Protein AF-A0A2G5U8Z3-F1 (afdb_monomer)

Mean predicted aligned error: 11.89 Å

Nearest PDB structures (foldseek):
  5om3-assembly1_A  TM=5.991E-01  e=2.584E-06  Homo sapiens
  5om6-assembly2_C  TM=5.964E-01  e=5.446E-06  Homo sapiens
  2ach-assembly1_A  TM=5.795E-01  e=1.215E-05  Homo sapiens
  1as4-assembly1_A  TM=5.834E-01  e=1.287E-05  Homo sapiens
  3caa-assembly1_A  TM=5.995E-01  e=1.444E-05  Homo sapiens

pLDDT: mean 73.03, std 17.42, range [34.22, 97.5]

Organism: NCBI:txid1611254

Structure (mmCIF, N/CA/C/O backbone):
data_AF-A0A2G5U8Z3-F1
#
_entry.id   AF-A0A2G5U8Z3-F1
#
loop_
_atom_site.group_PDB
_atom_site.id
_atom_site.type_symbol
_atom_site.label_atom_id
_atom_site.label_alt_id
_atom_site.label_comp_id
_atom_site.label_asym_id
_atom_site.label_entity_id
_atom_site.label_seq_id
_atom_site.pdbx_PDB_ins_code
_atom_site.Cartn_x
_atom_site.Cartn_y
_atom_site.Cartn_z
_atom_site.occupancy
_atom_site.B_iso_or_equiv
_atom_site.auth_seq_id
_atom_site.auth_comp_id
_atom_site.auth_asym_id
_atom_site.auth_atom_id
_atom_site.pdbx_PDB_model_num
ATOM 1 N N . MET A 1 1 ? -24.317 -10.076 6.350 1.00 39.81 1 MET A N 1
ATOM 2 C CA . MET A 1 1 ? -23.012 -9.652 6.909 1.00 39.81 1 MET A CA 1
ATOM 3 C C . MET A 1 1 ? -22.268 -10.841 7.503 1.00 39.81 1 MET A C 1
ATOM 5 O O . MET A 1 1 ? -21.150 -11.083 7.080 1.00 39.81 1 MET A O 1
ATOM 9 N N . GLU A 1 2 ? -22.902 -11.626 8.384 1.00 34.22 2 GLU A N 1
ATOM 10 C CA . GLU A 1 2 ? -22.297 -12.834 8.976 1.00 34.22 2 GLU A CA 1
ATOM 11 C C . GLU A 1 2 ? -21.767 -13.835 7.941 1.00 34.22 2 GLU A C 1
ATOM 13 O O . GLU A 1 2 ? -20.607 -14.206 8.047 1.00 34.22 2 GLU A O 1
ATOM 18 N N . SER A 1 3 ? -22.530 -14.180 6.893 1.00 40.12 3 SER A N 1
ATOM 19 C CA . SER A 1 3 ? -22.045 -15.119 5.864 1.00 40.12 3 SER A CA 1
ATOM 20 C C . SER A 1 3 ? -20.833 -14.597 5.082 1.00 40.12 3 SER A C 1
ATOM 22 O O . SER A 1 3 ? -19.924 -15.357 4.792 1.00 40.12 3 SER A O 1
ATOM 24 N N . LYS A 1 4 ? -20.776 -13.287 4.793 1.00 47.25 4 LYS A N 1
ATOM 25 C CA . LYS A 1 4 ? -19.636 -12.659 4.100 1.00 47.25 4 LYS A CA 1
ATOM 26 C C . LYS A 1 4 ? -18.395 -12.575 4.993 1.00 47.25 4 LYS A C 1
ATOM 28 O O . LYS A 1 4 ? -17.283 -12.699 4.492 1.00 47.25 4 LYS A O 1
ATOM 33 N N . LEU A 1 5 ? -18.573 -12.365 6.302 1.00 46.28 5 LEU A N 1
ATOM 34 C CA . LEU A 1 5 ? -17.476 -12.455 7.269 1.00 46.28 5 LEU A CA 1
ATOM 35 C C . LEU A 1 5 ? -16.997 -13.899 7.435 1.00 46.28 5 LEU A C 1
ATOM 37 O O . LEU A 1 5 ? -15.801 -14.116 7.581 1.00 46.28 5 LEU A O 1
ATOM 41 N N . ASP A 1 6 ? -17.906 -14.872 7.398 1.00 48.84 6 ASP A N 1
ATOM 42 C CA . ASP A 1 6 ? -17.555 -16.287 7.491 1.00 48.84 6 ASP A CA 1
ATOM 43 C C . ASP A 1 6 ? -16.788 -16.751 6.240 1.00 48.84 6 ASP A C 1
ATOM 45 O O . ASP A 1 6 ? -15.752 -17.402 6.387 1.00 48.84 6 ASP A O 1
ATOM 49 N N . ASP A 1 7 ? -17.188 -16.304 5.044 1.00 50.44 7 ASP A N 1
ATOM 50 C CA . ASP A 1 7 ? -16.415 -16.474 3.806 1.00 50.44 7 ASP A CA 1
ATOM 51 C C . ASP A 1 7 ? -15.016 -15.853 3.946 1.00 50.44 7 ASP A C 1
ATOM 53 O O . ASP A 1 7 ? -14.022 -16.547 3.748 1.00 50.44 7 ASP A O 1
ATOM 57 N N . LEU A 1 8 ? -14.910 -14.594 4.394 1.00 43.19 8 LEU A N 1
ATOM 58 C CA . LEU A 1 8 ? -13.629 -13.908 4.643 1.00 43.19 8 LEU A CA 1
ATOM 59 C C . LEU A 1 8 ? -12.750 -14.624 5.686 1.00 43.19 8 LEU A C 1
ATOM 61 O O . LEU A 1 8 ? -11.536 -14.716 5.519 1.00 43.19 8 LEU A O 1
ATOM 65 N N . SER A 1 9 ? -13.360 -15.177 6.737 1.00 46.00 9 SER A N 1
ATOM 66 C CA . SER A 1 9 ? -12.673 -15.935 7.789 1.00 46.00 9 SER A CA 1
ATOM 67 C C . SER A 1 9 ? -12.159 -17.296 7.307 1.00 46.00 9 SER A C 1
ATOM 69 O O . SER A 1 9 ? -11.145 -17.788 7.801 1.00 46.00 9 SER A O 1
ATOM 71 N N . SER A 1 10 ? -12.831 -17.906 6.325 1.00 46.19 10 SER A N 1
ATOM 72 C CA . SER A 1 10 ? -12.424 -19.189 5.746 1.00 46.19 10 SER A CA 1
ATOM 73 C C . SER A 1 10 ? -11.111 -19.076 4.964 1.00 46.19 10 SER A C 1
ATOM 75 O O . SER A 1 10 ? -10.295 -19.995 5.017 1.00 46.19 10 SER A O 1
ATOM 77 N N . TYR A 1 11 ? -10.843 -17.912 4.360 1.00 46.25 11 TYR A N 1
ATOM 78 C CA . TYR A 1 11 ? -9.565 -17.615 3.706 1.00 46.25 11 TYR A CA 1
ATOM 79 C C . TYR A 1 11 ? -8.396 -17.543 4.697 1.00 46.25 11 TYR A C 1
ATOM 81 O O . TYR A 1 11 ? -7.293 -17.965 4.370 1.00 46.25 11 TYR A O 1
ATOM 89 N N . LEU A 1 12 ? -8.631 -17.082 5.930 1.00 41.34 12 LEU A N 1
ATOM 90 C CA . LEU A 1 12 ? -7.599 -17.031 6.975 1.00 41.34 12 LEU A CA 1
ATOM 91 C C . LEU A 1 12 ? -7.285 -18.415 7.565 1.00 41.34 12 LEU A C 1
ATOM 93 O O . LEU A 1 12 ? -6.183 -18.643 8.060 1.00 41.34 12 LEU A O 1
ATOM 97 N N . LYS A 1 13 ? -8.227 -19.367 7.495 1.00 45.81 13 LYS A N 1
ATOM 98 C CA . LYS A 1 13 ? -8.011 -20.744 7.973 1.00 45.81 13 LYS A CA 1
ATOM 99 C C . LYS A 1 13 ? -7.064 -21.552 7.084 1.00 45.81 13 LYS A C 1
ATOM 101 O O . LYS A 1 13 ? -6.470 -22.510 7.571 1.00 45.81 13 LYS A O 1
ATOM 106 N N . GLN A 1 14 ? -6.879 -21.173 5.817 1.00 41.03 14 GLN A N 1
ATOM 107 C CA . GLN A 1 14 ? -5.879 -21.814 4.954 1.00 41.03 14 GLN A CA 1
ATOM 108 C C . GLN A 1 14 ? -4.429 -21.505 5.382 1.00 41.03 14 GLN A C 1
ATOM 110 O O . GLN A 1 14 ? -3.527 -22.252 5.016 1.00 41.03 14 GLN A O 1
ATOM 115 N N . GLU A 1 15 ? -4.196 -20.486 6.221 1.00 45.19 15 GLU A N 1
ATOM 116 C CA . GLU A 1 15 ? -2.855 -20.088 6.685 1.00 45.19 15 GLU A CA 1
ATOM 117 C C . GLU A 1 15 ? -2.357 -20.852 7.934 1.00 45.19 15 GLU A C 1
ATOM 119 O O . GLU A 1 15 ? -1.214 -20.666 8.353 1.00 45.19 15 GLU A O 1
ATOM 124 N N . GLU A 1 16 ? -3.165 -21.719 8.560 1.00 40.56 16 GLU A N 1
ATOM 125 C CA . GLU A 1 16 ? -2.773 -22.400 9.811 1.00 40.56 16 GLU A CA 1
ATOM 126 C C . GLU A 1 16 ? -1.812 -23.596 9.643 1.00 40.56 16 GLU A C 1
ATOM 128 O O . GLU A 1 16 ? -1.376 -24.162 10.647 1.00 40.56 16 GLU A O 1
ATOM 133 N N . ILE A 1 17 ? -1.426 -23.980 8.417 1.00 38.44 17 ILE A N 1
ATOM 134 C CA . ILE A 1 17 ? -0.634 -25.209 8.187 1.00 38.44 17 ILE A CA 1
ATOM 135 C C . ILE A 1 17 ? 0.862 -24.981 7.889 1.00 38.44 17 ILE A C 1
ATOM 137 O O . ILE A 1 17 ? 1.639 -25.932 7.982 1.00 38.44 17 ILE A O 1
ATOM 141 N N . GLU A 1 18 ? 1.355 -23.758 7.680 1.00 36.28 18 GLU A N 1
ATOM 142 C CA . GLU A 1 18 ? 2.804 -23.550 7.500 1.00 36.28 18 GLU A CA 1
ATOM 143 C C . GLU A 1 18 ? 3.477 -22.907 8.717 1.00 36.28 18 GLU A C 1
ATOM 145 O O . GLU A 1 18 ? 3.436 -21.699 8.938 1.00 36.28 18 GLU A O 1
ATOM 150 N N . LYS A 1 19 ? 4.182 -23.742 9.495 1.00 45.94 19 LYS A N 1
ATOM 151 C CA . LYS A 1 19 ? 5.169 -23.324 10.504 1.00 45.94 19 LYS A CA 1
ATOM 152 C C . LYS A 1 19 ? 6.315 -22.545 9.844 1.00 45.94 19 LYS A C 1
ATOM 154 O O . LYS A 1 19 ? 7.387 -23.098 9.621 1.00 45.94 19 LYS A O 1
ATOM 159 N N . THR A 1 20 ? 6.129 -21.262 9.562 1.00 43.97 20 THR A N 1
ATOM 160 C CA . THR A 1 20 ? 7.221 -20.339 9.234 1.00 43.97 20 THR A CA 1
ATOM 161 C C . THR A 1 20 ? 6.973 -18.976 9.883 1.00 43.97 20 THR A C 1
ATOM 163 O O . THR A 1 20 ? 5.859 -18.663 10.286 1.00 43.97 20 THR A O 1
ATOM 166 N N . THR A 1 21 ? 8.062 -18.239 10.102 1.00 44.28 21 THR A N 1
ATOM 167 C CA . THR A 1 21 ? 8.217 -16.916 10.734 1.00 44.28 21 THR A CA 1
ATOM 168 C C . THR A 1 21 ? 6.933 -16.084 10.916 1.00 44.28 21 THR A C 1
ATOM 170 O O . THR A 1 21 ? 6.206 -15.891 9.944 1.00 44.28 21 THR A O 1
ATOM 173 N N . PRO A 1 22 ? 6.675 -15.511 12.113 1.00 54.09 22 PRO A N 1
ATOM 174 C CA . PRO A 1 22 ? 5.469 -14.723 12.360 1.00 54.09 22 PRO A CA 1
ATOM 175 C C . PRO A 1 22 ? 5.311 -13.596 11.330 1.00 54.09 22 PRO A C 1
ATOM 177 O O . PRO A 1 22 ? 6.208 -12.770 11.154 1.00 54.09 22 PRO A O 1
ATOM 180 N N . ILE A 1 23 ? 4.155 -13.572 10.662 1.00 59.75 23 ILE A N 1
ATOM 181 C CA . ILE A 1 23 ? 3.788 -12.554 9.676 1.00 59.75 23 ILE A CA 1
ATOM 182 C C . ILE A 1 23 ? 3.724 -11.193 10.379 1.00 59.75 23 ILE A C 1
ATOM 184 O O . ILE A 1 23 ? 2.969 -11.000 11.344 1.00 59.75 23 ILE A O 1
ATOM 188 N N . THR A 1 24 ? 4.518 -10.241 9.890 1.00 69.44 24 THR A N 1
ATOM 189 C CA . THR A 1 24 ? 4.529 -8.865 10.406 1.00 69.44 24 THR A CA 1
ATOM 190 C C . THR A 1 24 ? 3.182 -8.179 10.161 1.00 69.44 24 THR A C 1
ATOM 192 O O . THR A 1 24 ? 2.450 -8.539 9.239 1.00 69.44 24 THR A O 1
ATOM 195 N N . ARG A 1 25 ? 2.847 -7.156 10.960 1.00 72.06 25 ARG A N 1
ATOM 196 C CA . ARG A 1 25 ? 1.632 -6.340 10.757 1.00 72.06 25 ARG A CA 1
ATOM 197 C C . ARG A 1 25 ? 1.524 -5.824 9.316 1.00 72.06 25 ARG A C 1
ATOM 199 O O . ARG A 1 25 ? 0.483 -5.992 8.692 1.00 72.06 25 ARG A O 1
ATOM 206 N N . LEU A 1 26 ? 2.627 -5.312 8.765 1.00 75.38 26 LEU A N 1
ATOM 207 C CA . LEU A 1 26 ? 2.694 -4.822 7.387 1.00 75.38 26 LEU A CA 1
ATOM 208 C C . LEU A 1 26 ? 2.330 -5.908 6.362 1.00 75.38 26 LEU A C 1
ATOM 210 O O . LEU A 1 26 ? 1.546 -5.655 5.457 1.00 75.38 26 LEU A O 1
ATOM 214 N N . GLN A 1 27 ? 2.848 -7.131 6.510 1.00 79.75 27 GLN A N 1
ATOM 215 C CA . GLN A 1 27 ? 2.506 -8.232 5.600 1.00 79.75 27 GLN A CA 1
ATOM 216 C C . GLN A 1 27 ? 1.022 -8.612 5.672 1.00 79.75 27 GLN A C 1
ATOM 218 O O . GLN A 1 27 ? 0.428 -8.917 4.641 1.00 79.75 27 GLN A O 1
ATOM 223 N N . ARG A 1 28 ? 0.399 -8.560 6.858 1.00 78.19 28 ARG A N 1
ATOM 224 C CA . ARG A 1 28 ? -1.049 -8.798 6.987 1.00 78.19 28 ARG A CA 1
ATOM 225 C C . ARG A 1 28 ? -1.860 -7.714 6.293 1.00 78.19 28 ARG A C 1
ATOM 227 O O . ARG A 1 28 ? -2.779 -8.033 5.551 1.00 78.19 28 ARG A O 1
ATOM 234 N N . GLU A 1 29 ? -1.493 -6.450 6.487 1.00 79.19 29 GLU A N 1
ATOM 235 C CA . GLU A 1 29 ? -2.144 -5.317 5.820 1.00 79.19 29 GLU A CA 1
ATOM 236 C C . GLU A 1 29 ? -1.990 -5.402 4.291 1.00 79.19 29 GLU A C 1
ATOM 238 O O . GLU A 1 29 ? -2.955 -5.178 3.560 1.00 79.19 29 GLU A O 1
ATOM 243 N N . MET A 1 30 ? -0.818 -5.816 3.797 1.00 85.38 30 MET A N 1
ATOM 244 C CA . MET A 1 30 ? -0.588 -6.074 2.371 1.00 85.38 30 MET A CA 1
ATOM 245 C C . MET A 1 30 ? -1.432 -7.251 1.849 1.00 85.38 30 MET A C 1
ATOM 247 O O . MET A 1 30 ? -2.032 -7.140 0.781 1.00 85.38 30 MET A O 1
ATOM 251 N N . ASN A 1 31 ? -1.536 -8.359 2.592 1.00 85.25 31 ASN A N 1
ATOM 252 C CA . ASN A 1 31 ? -2.386 -9.497 2.214 1.00 85.25 31 ASN A CA 1
ATOM 253 C C . ASN A 1 31 ? -3.874 -9.123 2.206 1.00 85.25 31 ASN A C 1
ATOM 255 O O . ASN A 1 31 ? -4.604 -9.499 1.289 1.00 85.25 31 ASN A O 1
ATOM 259 N N . LEU A 1 32 ? -4.323 -8.338 3.186 1.00 80.19 32 LEU A N 1
ATOM 260 C CA . LEU A 1 32 ? -5.680 -7.804 3.223 1.00 80.19 32 LEU A CA 1
ATOM 261 C C . LEU A 1 32 ? -5.954 -6.911 2.006 1.00 80.19 32 LEU A C 1
ATOM 263 O O . LEU A 1 32 ? -6.976 -7.083 1.343 1.00 80.19 32 LEU A O 1
ATOM 267 N N . ALA A 1 33 ? -5.022 -6.017 1.662 1.00 83.62 33 ALA A N 1
ATOM 268 C CA . ALA A 1 33 ? -5.101 -5.194 0.458 1.00 83.62 33 ALA A CA 1
ATOM 269 C C . ALA A 1 33 ? -5.245 -6.047 -0.813 1.00 83.62 33 ALA A C 1
ATOM 271 O O . ALA A 1 33 ? -6.171 -5.840 -1.598 1.00 83.62 33 ALA A O 1
ATOM 272 N N . LEU A 1 34 ? -4.380 -7.054 -0.977 1.00 85.94 34 LEU A N 1
ATOM 273 C CA . LEU A 1 34 ? -4.433 -7.985 -2.103 1.00 85.94 34 LEU A CA 1
ATOM 274 C C . LEU A 1 34 ? -5.798 -8.675 -2.187 1.00 85.94 34 LEU A C 1
ATOM 276 O O . LEU A 1 34 ? -6.408 -8.698 -3.254 1.00 85.94 34 LEU A O 1
ATOM 280 N N . ASN A 1 35 ? -6.305 -9.194 -1.072 1.00 81.12 35 ASN A N 1
ATOM 281 C CA . ASN A 1 35 ? -7.588 -9.891 -1.045 1.00 81.12 35 ASN A CA 1
ATOM 282 C C . ASN A 1 35 ? -8.768 -8.968 -1.376 1.00 81.12 35 ASN A C 1
ATOM 284 O O . ASN A 1 35 ? -9.650 -9.369 -2.133 1.00 81.12 35 ASN A O 1
ATOM 288 N N . LEU A 1 36 ? -8.758 -7.718 -0.900 1.00 78.44 36 LEU A N 1
ATOM 289 C CA . LEU A 1 36 ? -9.743 -6.711 -1.310 1.00 78.44 36 LEU A CA 1
ATOM 290 C C . LEU A 1 36 ? -9.665 -6.436 -2.821 1.00 78.44 36 LEU A C 1
ATOM 292 O O . LEU A 1 36 ? -10.699 -6.286 -3.472 1.00 78.44 36 LEU A O 1
ATOM 296 N N . SER A 1 37 ? -8.458 -6.441 -3.397 1.00 78.44 37 SER A N 1
ATOM 297 C CA . SER A 1 37 ? -8.255 -6.195 -4.828 1.00 78.44 37 SER A CA 1
ATOM 298 C C . SER A 1 37 ? -8.724 -7.326 -5.742 1.00 78.44 37 SER A C 1
ATOM 300 O O . SER A 1 37 ? -9.072 -7.059 -6.887 1.00 78.44 37 SER A O 1
ATOM 302 N N . LYS A 1 38 ? -8.787 -8.578 -5.261 1.00 77.31 38 LYS A N 1
ATOM 303 C CA . LYS A 1 38 ? -9.185 -9.743 -6.080 1.00 77.31 38 LYS A CA 1
ATOM 304 C C . LYS A 1 38 ? -10.594 -9.613 -6.669 1.00 77.31 38 LYS A C 1
ATOM 306 O O . LYS A 1 38 ? -10.861 -10.184 -7.723 1.00 77.31 38 LYS A O 1
ATOM 311 N N . ASN A 1 39 ? -11.464 -8.843 -6.015 1.00 73.25 39 ASN A N 1
ATOM 312 C CA . ASN A 1 39 ? -12.834 -8.584 -6.462 1.00 73.25 39 ASN A CA 1
ATOM 313 C C . ASN A 1 39 ? -12.964 -7.344 -7.363 1.00 73.25 39 ASN A C 1
ATOM 315 O O . ASN A 1 39 ? -14.068 -7.033 -7.806 1.00 73.25 39 ASN A O 1
ATOM 319 N N . LEU A 1 40 ? -11.871 -6.618 -7.618 1.00 73.81 40 LEU A N 1
ATOM 320 C CA . LEU A 1 40 ? -11.880 -5.450 -8.493 1.00 73.81 40 LEU A CA 1
ATOM 321 C C . LEU A 1 40 ? -11.838 -5.871 -9.962 1.00 73.81 40 LEU A C 1
ATOM 323 O O . LEU A 1 40 ? -11.227 -6.875 -10.341 1.00 73.81 40 LEU A O 1
ATOM 327 N N . ASP A 1 41 ? -12.466 -5.063 -10.812 1.00 74.44 41 ASP A N 1
ATOM 328 C CA . ASP A 1 41 ? -12.367 -5.262 -12.248 1.00 74.44 41 ASP A CA 1
ATOM 329 C C . ASP A 1 41 ? -11.001 -4.787 -12.770 1.00 74.44 41 ASP A C 1
ATOM 331 O O . ASP A 1 41 ? -10.732 -3.598 -12.927 1.00 74.44 41 ASP A O 1
ATOM 335 N N . PHE A 1 42 ? -10.135 -5.748 -13.087 1.00 71.62 42 PHE A N 1
ATOM 336 C CA . PHE A 1 42 ? -8.828 -5.515 -13.702 1.00 71.62 42 PHE A CA 1
ATOM 337 C C . PHE A 1 42 ? -8.907 -5.238 -15.222 1.00 71.62 42 PHE A C 1
ATOM 339 O O . PHE A 1 42 ? -7.950 -5.523 -15.948 1.00 71.62 42 PHE A O 1
ATOM 346 N N . THR A 1 43 ? -10.052 -4.840 -15.789 1.00 70.81 43 THR A N 1
ATOM 347 C CA . THR A 1 43 ? -10.143 -4.406 -17.203 1.00 70.81 43 THR A CA 1
ATOM 348 C C . THR A 1 43 ? -9.538 -3.022 -17.424 1.00 70.81 43 THR A C 1
ATOM 350 O O . THR A 1 43 ? -8.995 -2.771 -18.498 1.00 70.81 43 THR A O 1
ATOM 353 N N . GLY A 1 44 ? -9.569 -2.161 -16.405 1.00 73.69 44 GLY A N 1
ATOM 354 C CA . GLY A 1 44 ? -9.030 -0.807 -16.440 1.00 73.69 44 GLY A CA 1
ATOM 355 C C . GLY A 1 44 ? -7.946 -0.552 -15.396 1.00 73.69 44 GLY A C 1
ATOM 356 O O . GLY A 1 44 ? -7.517 -1.434 -14.652 1.00 73.69 44 GLY A O 1
ATOM 357 N N . SER A 1 45 ? -7.492 0.698 -15.351 1.00 77.25 45 SER A N 1
ATOM 358 C CA . SER A 1 45 ? -6.701 1.208 -14.233 1.00 77.25 45 SER A CA 1
ATOM 359 C C . SER A 1 45 ? -7.599 1.356 -13.009 1.00 77.25 45 SER A C 1
ATOM 361 O O . SER A 1 45 ? -8.701 1.885 -13.123 1.00 77.25 45 SER A O 1
ATOM 363 N N . PHE A 1 46 ? -7.128 0.910 -11.850 1.00 76.75 46 PHE A N 1
ATOM 364 C CA . PHE A 1 46 ? -7.862 1.015 -10.595 1.00 76.75 46 PHE A CA 1
ATOM 365 C C . PHE A 1 46 ? -6.942 1.571 -9.512 1.00 76.75 46 PHE A C 1
ATOM 367 O O . PHE A 1 46 ? -5.744 1.288 -9.481 1.00 76.75 46 PHE A O 1
ATOM 374 N N . VAL A 1 47 ? -7.523 2.365 -8.621 1.00 76.25 47 VAL A N 1
ATOM 375 C CA . VAL A 1 47 ? -6.872 2.891 -7.424 1.00 76.25 47 VAL A CA 1
ATOM 376 C C . VAL A 1 47 ? -7.812 2.615 -6.267 1.00 76.25 47 VAL A C 1
ATOM 378 O O . VAL A 1 47 ? -9.016 2.836 -6.366 1.00 76.25 47 VAL A O 1
ATOM 381 N N . TYR A 1 48 ? -7.267 2.094 -5.178 1.00 77.56 48 TYR A N 1
ATOM 382 C CA . TYR A 1 48 ? -8.009 1.856 -3.952 1.00 77.56 48 TYR A CA 1
ATOM 383 C C . TYR A 1 48 ? -7.060 2.028 -2.770 1.00 77.56 48 TYR A C 1
ATOM 385 O O . TYR A 1 48 ? -5.850 1.834 -2.891 1.00 77.56 48 TYR A O 1
ATOM 393 N N . SER A 1 49 ? -7.617 2.397 -1.622 1.00 77.69 49 SER A N 1
ATOM 394 C CA . SER A 1 49 ? -6.873 2.537 -0.375 1.00 77.69 49 SER A CA 1
ATOM 395 C C . SER A 1 49 ? -7.418 1.514 0.623 1.00 77.69 49 SER A C 1
ATOM 397 O O . SER A 1 49 ? -8.519 1.703 1.146 1.00 77.69 49 SER A O 1
ATOM 399 N N . PRO A 1 50 ? -6.682 0.419 0.893 1.00 79.25 50 PRO A N 1
ATOM 400 C CA . PRO A 1 50 ? -7.068 -0.569 1.899 1.00 79.25 50 PRO A CA 1
ATOM 401 C C . PRO A 1 50 ? -7.326 0.081 3.252 1.00 79.25 50 PRO A C 1
ATOM 403 O O . PRO A 1 50 ? -8.319 -0.216 3.900 1.00 79.25 50 PRO A O 1
ATOM 406 N N . VAL A 1 51 ? -6.472 1.025 3.650 1.00 78.44 51 VAL A N 1
ATOM 407 C CA . VAL A 1 51 ? -6.618 1.717 4.930 1.00 78.44 51 VAL A CA 1
ATOM 408 C C . VAL A 1 51 ? -7.902 2.532 4.977 1.00 78.44 51 VAL A C 1
ATOM 410 O O . VAL A 1 51 ? -8.629 2.467 5.958 1.00 78.44 51 VAL A O 1
ATOM 413 N N . THR A 1 52 ? -8.218 3.250 3.904 1.00 76.62 52 THR A N 1
ATOM 414 C CA . THR A 1 52 ? -9.478 3.980 3.788 1.00 76.62 52 THR A CA 1
ATOM 415 C C . THR A 1 52 ? -10.675 3.038 3.905 1.00 76.62 52 THR A C 1
ATOM 417 O O . THR A 1 52 ? -11.590 3.305 4.679 1.00 76.62 52 THR A O 1
ATOM 420 N N . ILE A 1 53 ? -10.661 1.918 3.177 1.00 78.38 53 ILE A N 1
ATOM 421 C CA . ILE A 1 53 ? -11.725 0.907 3.237 1.00 78.38 53 ILE A CA 1
ATOM 422 C C . ILE A 1 53 ? -11.892 0.395 4.671 1.00 78.38 53 ILE A C 1
ATOM 424 O O . ILE A 1 53 ? -13.012 0.343 5.171 1.00 78.38 53 ILE A O 1
ATOM 428 N N . ILE A 1 54 ? -10.786 0.074 5.347 1.00 80.06 54 ILE A N 1
ATOM 429 C CA . ILE A 1 54 ? -10.796 -0.398 6.734 1.00 80.06 54 ILE A CA 1
ATOM 430 C C . ILE A 1 54 ? -11.340 0.684 7.670 1.00 80.06 54 ILE A C 1
ATOM 432 O O . ILE A 1 54 ? -12.228 0.396 8.462 1.00 80.06 54 ILE A O 1
ATOM 436 N N . LEU A 1 55 ? -10.893 1.937 7.545 1.00 80.06 55 LEU A N 1
ATOM 437 C CA . LEU A 1 55 ? -11.423 3.061 8.327 1.00 80.06 55 LEU A CA 1
ATOM 438 C C . LEU A 1 55 ? -12.935 3.233 8.133 1.00 80.06 55 LEU A C 1
ATOM 440 O O . LEU A 1 55 ? -13.637 3.534 9.093 1.00 80.06 55 LEU A O 1
ATOM 444 N N . GLY A 1 56 ? -13.459 2.966 6.935 1.00 78.38 56 GLY A N 1
ATOM 445 C CA . GLY A 1 56 ? -14.901 2.980 6.684 1.00 78.38 56 GLY A CA 1
ATOM 446 C C . GLY A 1 56 ? -15.692 1.867 7.367 1.00 78.38 56 GLY A C 1
ATOM 447 O O . GLY A 1 56 ? -16.903 1.982 7.523 1.00 78.38 56 GLY A O 1
ATOM 448 N N . ILE A 1 57 ? -15.029 0.815 7.848 1.00 81.44 57 ILE A N 1
ATOM 449 C CA . ILE A 1 57 ? -15.667 -0.241 8.643 1.00 81.44 57 ILE A CA 1
ATOM 450 C C . ILE A 1 57 ? -15.853 0.204 10.105 1.00 81.44 57 ILE A C 1
ATOM 452 O O . ILE A 1 57 ? -16.699 -0.354 10.805 1.00 81.44 57 ILE A O 1
ATOM 456 N N . TYR A 1 58 ? -15.134 1.233 10.569 1.00 83.75 58 TYR A N 1
ATOM 457 C CA . TYR A 1 58 ? -15.155 1.661 11.971 1.00 83.75 58 TYR A CA 1
ATOM 458 C C . TYR A 1 58 ? -16.562 1.949 12.539 1.00 83.75 58 TYR A C 1
ATOM 460 O O . TYR A 1 58 ? -16.861 1.438 13.623 1.00 83.75 58 TYR A O 1
ATOM 468 N N . PRO A 1 59 ? -17.474 2.666 11.845 1.00 79.00 59 PRO A N 1
ATOM 469 C CA . PRO A 1 59 ? -18.831 2.878 12.353 1.00 79.00 59 PRO A CA 1
ATOM 470 C C . PRO A 1 59 ? -19.591 1.566 12.588 1.00 79.00 59 PRO A C 1
ATOM 472 O O . PRO A 1 59 ? -20.256 1.398 13.609 1.00 79.00 59 PRO A O 1
ATOM 475 N N . PHE A 1 60 ? -19.436 0.593 11.685 1.00 82.81 60 PHE A N 1
ATOM 476 C CA . PHE A 1 60 ? -20.050 -0.727 11.829 1.00 82.81 60 PHE A CA 1
ATOM 477 C C . PHE A 1 60 ? -19.436 -1.514 12.979 1.00 82.81 60 PHE A C 1
ATOM 479 O O . PHE A 1 60 ? -20.166 -2.168 13.715 1.00 82.81 60 PHE A O 1
ATOM 486 N N . PHE A 1 61 ? -18.118 -1.426 13.164 1.00 86.50 61 PHE A N 1
ATOM 487 C CA . PHE A 1 61 ? -17.448 -2.015 14.318 1.00 86.50 61 PHE A CA 1
ATOM 488 C C . PHE A 1 61 ? -18.004 -1.441 15.629 1.00 86.50 61 PHE A C 1
ATOM 490 O O . PHE A 1 61 ? -18.379 -2.196 16.523 1.00 86.50 61 PHE A O 1
ATOM 497 N N . LYS A 1 62 ? -18.154 -0.116 15.730 1.00 84.25 62 LYS A N 1
ATOM 498 C CA . LYS A 1 62 ? -18.664 0.540 16.942 1.00 84.25 62 LYS A CA 1
ATOM 499 C C . LYS A 1 62 ? -20.125 0.188 17.255 1.00 84.25 62 LYS A C 1
ATOM 501 O O . LYS A 1 62 ? -20.486 0.095 18.424 1.00 84.25 62 LYS A O 1
ATOM 506 N N . LEU A 1 63 ? -20.955 -0.001 16.229 1.00 84.75 63 LEU A N 1
ATOM 507 C CA . LEU A 1 63 ? -22.385 -0.313 16.370 1.00 84.75 63 LEU A CA 1
ATOM 508 C C . LEU A 1 63 ? -22.691 -1.818 16.431 1.00 84.75 63 LEU A C 1
ATOM 510 O O . LEU A 1 63 ? -23.814 -2.212 16.749 1.00 84.75 63 LEU A O 1
ATOM 514 N N . ALA A 1 64 ? -21.721 -2.668 16.102 1.00 86.06 64 ALA A N 1
ATOM 515 C CA . ALA A 1 64 ? -21.878 -4.112 16.115 1.00 86.06 64 ALA A CA 1
ATOM 516 C C . ALA A 1 64 ? -22.060 -4.660 17.539 1.00 86.06 64 ALA A C 1
ATOM 518 O O . ALA A 1 64 ? -21.554 -4.119 18.518 1.00 86.06 64 ALA A O 1
ATOM 519 N N . ASN A 1 65 ? -22.756 -5.793 17.655 1.00 89.56 65 ASN A N 1
ATOM 520 C CA . ASN A 1 65 ? -22.786 -6.535 18.915 1.00 89.56 65 ASN A CA 1
ATOM 521 C C . ASN A 1 65 ? -21.413 -7.195 19.197 1.00 89.56 65 ASN A C 1
ATOM 523 O O . ASN A 1 65 ? -20.666 -7.449 18.245 1.00 89.56 65 ASN A O 1
ATOM 527 N N . PRO A 1 66 ? -21.103 -7.568 20.457 1.00 88.62 66 PRO A N 1
ATOM 528 C CA . PRO A 1 66 ?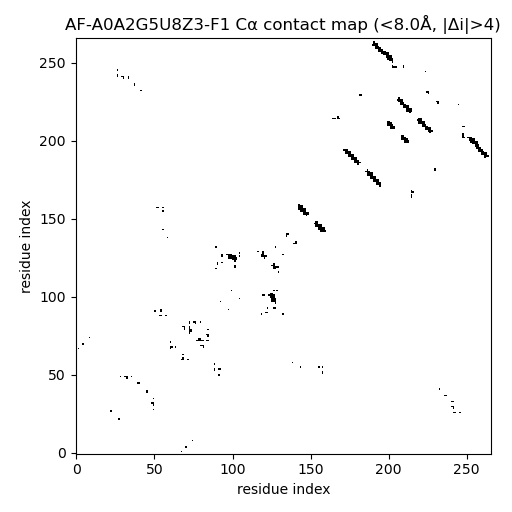 -19.778 -8.077 20.840 1.00 88.62 66 PRO A CA 1
ATOM 529 C C . PRO A 1 66 ? -19.292 -9.288 20.032 1.00 88.62 66 PRO A C 1
ATOM 531 O O . PRO A 1 66 ? -18.108 -9.427 19.741 1.00 88.62 66 PRO A O 1
ATOM 534 N N . ARG A 1 67 ? -20.209 -10.167 19.604 1.00 88.00 67 ARG A N 1
ATOM 535 C CA . ARG A 1 67 ? -19.860 -11.334 18.780 1.00 88.00 67 ARG A CA 1
ATOM 536 C C . ARG A 1 67 ? -19.354 -10.914 17.400 1.00 88.00 67 ARG A C 1
ATOM 538 O O . ARG A 1 67 ? -18.416 -11.514 16.883 1.00 88.00 67 ARG A O 1
ATOM 545 N N . ILE A 1 68 ? -19.992 -9.919 16.788 1.00 87.75 68 ILE A N 1
ATOM 546 C CA . ILE A 1 68 ? -19.588 -9.387 15.482 1.00 87.75 68 ILE A CA 1
ATOM 547 C C . ILE A 1 68 ? -18.324 -8.531 15.612 1.00 87.75 68 ILE A C 1
ATOM 549 O O . ILE A 1 68 ? -17.445 -8.646 14.760 1.00 87.75 68 ILE A O 1
ATOM 553 N N . GLN A 1 69 ? -18.196 -7.751 16.689 1.00 87.44 69 GLN A N 1
ATOM 554 C CA . GLN A 1 69 ? -16.975 -7.005 17.006 1.00 87.44 69 GLN A CA 1
ATOM 555 C C . GLN A 1 69 ? -15.765 -7.932 17.091 1.00 87.44 69 GLN A C 1
ATOM 557 O O . GLN A 1 69 ? -14.798 -7.718 16.364 1.00 87.44 69 GLN A O 1
ATOM 562 N N . GLN A 1 70 ? -15.862 -9.027 17.850 1.00 85.62 70 GLN A N 1
ATOM 563 C CA . GLN A 1 70 ? -14.766 -9.990 17.955 1.00 85.62 70 GLN A CA 1
ATOM 564 C C . GLN A 1 70 ? -14.407 -10.608 16.597 1.00 85.62 70 GLN A C 1
ATOM 566 O O . GLN A 1 70 ? -13.229 -10.711 16.269 1.00 85.62 70 GLN A O 1
ATOM 571 N N . LYS A 1 71 ? -15.397 -10.944 15.753 1.00 85.44 71 LYS A N 1
ATOM 572 C CA . LYS A 1 71 ? -15.116 -11.429 14.389 1.00 85.44 71 LYS A CA 1
ATOM 573 C C . LYS A 1 71 ? -14.343 -10.399 13.552 1.00 85.44 71 LYS A C 1
ATOM 575 O O . LYS A 1 71 ? -13.459 -10.781 12.790 1.00 85.44 71 LYS A O 1
ATOM 580 N N . MET A 1 72 ? -14.666 -9.109 13.674 1.00 85.50 72 MET A N 1
ATOM 581 C CA . MET A 1 72 ? -13.930 -8.033 12.997 1.00 85.50 72 MET A CA 1
ATOM 582 C C . MET A 1 72 ? -12.518 -7.856 13.577 1.00 85.50 72 MET A C 1
ATOM 584 O O . MET A 1 72 ? -11.562 -7.699 12.823 1.00 85.50 72 MET A O 1
ATOM 588 N N . VAL A 1 73 ? -12.360 -7.929 14.900 1.00 84.44 73 VAL A N 1
ATOM 589 C CA . VAL A 1 73 ? -11.057 -7.847 15.583 1.00 84.44 73 VAL A CA 1
ATOM 590 C C . VAL A 1 73 ? -10.147 -8.994 15.151 1.00 84.44 73 VAL A C 1
ATOM 592 O O . VAL A 1 73 ? -8.991 -8.770 14.789 1.00 84.44 73 VAL A O 1
ATOM 595 N N . ASP A 1 74 ? -10.670 -10.219 15.134 1.00 80.88 74 ASP A N 1
ATOM 596 C CA . ASP A 1 74 ? -9.932 -11.402 14.696 1.00 80.88 74 ASP A CA 1
ATOM 597 C C . ASP A 1 74 ? -9.523 -11.292 13.227 1.00 80.88 74 ASP A C 1
ATOM 599 O O . ASP A 1 74 ? -8.419 -11.702 12.867 1.00 80.88 74 ASP A O 1
ATOM 603 N N . PHE A 1 75 ? -10.373 -10.677 12.401 1.00 77.81 75 PHE A N 1
ATOM 604 C CA . PHE A 1 75 ? -10.080 -10.412 10.999 1.00 77.81 75 PHE A CA 1
ATOM 605 C C . PHE A 1 75 ? -8.918 -9.421 10.811 1.00 77.81 75 PHE A C 1
ATOM 607 O O . PHE A 1 75 ? -8.040 -9.672 9.988 1.00 77.81 75 PHE A O 1
ATOM 614 N N . PHE A 1 76 ? -8.866 -8.323 11.574 1.00 76.62 76 PHE A N 1
ATOM 615 C CA . PHE A 1 76 ? -7.823 -7.299 11.408 1.00 76.62 76 PHE A CA 1
ATOM 616 C C . PHE A 1 76 ? -6.524 -7.596 12.177 1.00 76.62 76 PHE A C 1
ATOM 618 O O . PHE A 1 76 ? -5.432 -7.324 11.677 1.00 76.62 76 PHE A O 1
ATOM 625 N N . ILE A 1 77 ? -6.616 -8.136 13.397 1.00 76.94 77 ILE A N 1
ATOM 626 C CA . ILE A 1 77 ? -5.505 -8.155 14.370 1.00 76.94 77 ILE A CA 1
ATOM 627 C C . ILE A 1 77 ? -5.093 -9.579 14.774 1.00 76.94 77 ILE A C 1
ATOM 629 O O . ILE A 1 77 ? -3.948 -9.770 15.187 1.00 76.94 77 ILE A O 1
ATOM 633 N N . LYS A 1 78 ? -5.943 -10.590 14.526 1.00 72.88 78 LYS A N 1
ATOM 634 C CA . LYS A 1 78 ? -5.793 -12.006 14.930 1.00 72.88 78 LYS A CA 1
ATOM 635 C C . LYS A 1 78 ? -5.585 -12.168 16.442 1.00 72.88 78 LYS A C 1
ATOM 637 O O . LYS A 1 78 ? -4.510 -11.868 16.955 1.00 72.88 78 LYS A O 1
ATOM 642 N N . ASN A 1 79 ? -6.579 -12.720 17.143 1.00 71.62 79 ASN A N 1
ATOM 643 C CA . ASN A 1 79 ? -6.583 -12.875 18.607 1.00 71.62 79 ASN A CA 1
ATOM 644 C C . ASN A 1 79 ? -6.440 -11.534 19.359 1.00 71.62 79 ASN A C 1
ATOM 646 O O . ASN A 1 79 ? -5.793 -11.469 20.404 1.00 71.62 79 ASN A O 1
ATOM 650 N N . GLY A 1 80 ? -6.983 -10.455 18.791 1.00 76.12 80 GLY A N 1
ATOM 651 C CA . GLY A 1 80 ? -6.962 -9.126 19.400 1.00 76.12 80 GLY A CA 1
ATOM 652 C C . GLY A 1 80 ? -8.128 -8.909 20.368 1.00 76.12 80 G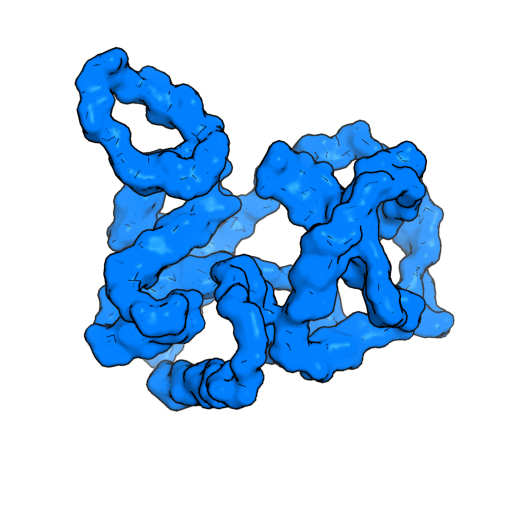LY A C 1
ATOM 653 O O . GLY A 1 80 ? -9.064 -9.707 20.433 1.00 76.12 80 GLY A O 1
ATOM 654 N N . THR A 1 81 ? -8.085 -7.788 21.081 1.00 82.69 81 THR A N 1
ATOM 655 C CA . THR A 1 81 ? -9.197 -7.263 21.889 1.00 82.69 81 THR A CA 1
ATOM 656 C C . THR A 1 81 ? -9.832 -6.037 21.228 1.00 82.69 81 THR A C 1
ATOM 658 O O . THR A 1 81 ? -9.244 -5.448 20.318 1.00 82.69 81 THR A O 1
ATOM 661 N N . ASP A 1 82 ? -10.999 -5.609 21.711 1.00 78.19 82 ASP A N 1
ATOM 662 C CA . ASP A 1 82 ? -11.653 -4.378 21.244 1.00 78.19 82 ASP A CA 1
ATOM 663 C C . ASP A 1 82 ? -10.767 -3.136 21.420 1.00 78.19 82 ASP A C 1
ATOM 665 O O . ASP A 1 82 ? -10.746 -2.269 20.544 1.00 78.19 82 ASP A O 1
ATOM 669 N N . GLU A 1 83 ? -9.978 -3.067 22.500 1.00 79.94 83 GLU A N 1
ATOM 670 C CA . GLU A 1 83 ? -9.016 -1.974 22.684 1.00 79.94 83 GLU A CA 1
ATOM 671 C C . GLU A 1 83 ? -7.915 -2.049 21.622 1.00 79.94 83 GLU A C 1
ATOM 673 O O . GLU A 1 83 ? -7.608 -1.042 20.993 1.00 79.94 83 GLU A O 1
ATOM 678 N N . ASN A 1 84 ? -7.404 -3.250 21.311 1.00 81.88 84 ASN A N 1
ATOM 679 C CA . ASN A 1 84 ? -6.442 -3.401 20.214 1.00 81.88 84 ASN A CA 1
ATOM 680 C C . ASN A 1 84 ? -7.034 -2.956 18.866 1.00 81.88 84 ASN A C 1
ATOM 682 O O . AS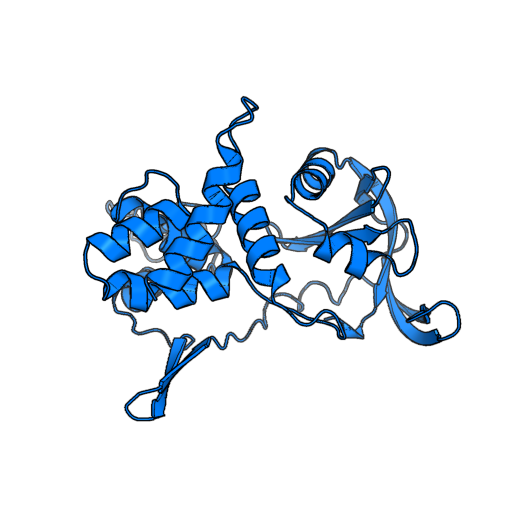N A 1 84 ? -6.321 -2.366 18.059 1.00 81.88 84 ASN A O 1
ATOM 686 N N . ALA A 1 85 ? -8.324 -3.206 18.614 1.00 82.88 85 ALA A N 1
ATOM 687 C CA . ALA A 1 85 ? -9.004 -2.739 17.405 1.00 82.88 85 ALA A CA 1
ATOM 688 C C . ALA A 1 85 ? -9.161 -1.220 17.366 1.00 82.88 85 ALA A C 1
ATOM 690 O O . ALA A 1 85 ? -8.868 -0.603 16.344 1.00 82.88 85 ALA A O 1
ATOM 691 N N . LYS A 1 86 ? -9.564 -0.598 18.474 1.00 80.62 86 LYS A N 1
ATOM 692 C CA . LYS A 1 86 ? -9.645 0.862 18.583 1.00 80.62 86 LYS A CA 1
ATOM 693 C C . LYS A 1 86 ? -8.284 1.518 18.335 1.00 80.62 86 LYS A C 1
ATOM 695 O O . LYS A 1 86 ? -8.199 2.442 17.529 1.00 80.62 86 LYS A O 1
ATOM 700 N N . GLU A 1 87 ? -7.227 1.006 18.960 1.00 79.50 87 GLU A N 1
ATOM 701 C CA . GLU A 1 87 ? -5.854 1.462 18.727 1.00 79.50 87 GLU A CA 1
ATOM 702 C C . GLU A 1 87 ? -5.446 1.294 17.261 1.00 79.50 87 GLU A C 1
ATOM 704 O O . GLU A 1 87 ? -4.902 2.213 16.656 1.00 79.50 87 GLU A O 1
ATOM 709 N N . TYR A 1 88 ? -5.779 0.156 16.651 1.00 81.62 88 TYR A N 1
ATOM 710 C CA . TYR A 1 88 ? -5.511 -0.099 15.240 1.00 81.62 88 TYR A CA 1
ATOM 711 C C . TYR A 1 88 ? -6.201 0.910 14.313 1.00 81.62 88 TYR A C 1
ATOM 713 O O . TYR A 1 88 ? -5.568 1.419 13.389 1.00 81.62 88 TYR A O 1
ATOM 721 N N . PHE A 1 89 ? -7.465 1.257 14.565 1.00 83.38 89 PHE A N 1
ATOM 722 C CA . PHE A 1 89 ? -8.165 2.280 13.786 1.00 83.38 89 PHE A CA 1
ATOM 723 C C . PHE A 1 89 ? -7.544 3.675 13.952 1.00 83.38 89 PHE A C 1
ATOM 725 O O . PHE A 1 89 ? -7.423 4.404 12.968 1.00 83.38 89 PHE A O 1
ATOM 732 N N . ILE A 1 90 ? -7.099 4.033 15.160 1.00 78.31 90 ILE A N 1
ATOM 733 C CA . ILE A 1 90 ? -6.390 5.298 15.413 1.00 78.31 90 ILE A CA 1
ATOM 734 C C . ILE A 1 90 ? -5.036 5.316 14.688 1.00 78.31 90 ILE A C 1
ATOM 736 O O . ILE A 1 90 ? -4.684 6.314 14.056 1.00 78.31 90 ILE A O 1
ATOM 740 N N . ASP A 1 91 ? -4.301 4.204 14.701 1.00 76.62 91 ASP A N 1
ATOM 741 C CA . ASP A 1 91 ? -3.046 4.067 13.962 1.00 76.62 91 ASP A CA 1
ATOM 742 C C . ASP A 1 91 ? -3.270 4.270 12.459 1.00 76.62 91 ASP A C 1
ATOM 744 O O . ASP A 1 91 ? -2.542 5.024 11.811 1.00 76.62 91 ASP A O 1
ATOM 748 N N . LEU A 1 92 ? -4.307 3.644 11.901 1.00 78.69 92 LEU A N 1
ATOM 749 C CA . LEU A 1 92 ? -4.687 3.819 10.503 1.00 78.69 92 LEU A CA 1
ATOM 750 C C . LEU A 1 92 ? -5.073 5.269 10.198 1.00 78.69 92 LEU A C 1
ATOM 752 O O . LEU A 1 92 ? -4.644 5.810 9.183 1.00 78.69 92 LEU A O 1
ATOM 756 N N . LEU A 1 93 ? -5.815 5.931 11.087 1.00 76.62 93 LEU A N 1
ATOM 757 C CA . LEU A 1 93 ? -6.143 7.349 10.950 1.00 76.62 93 LEU A CA 1
ATOM 758 C C . LEU A 1 93 ? -4.874 8.215 10.933 1.00 76.62 93 LEU A C 1
ATOM 760 O O . LEU A 1 93 ? -4.784 9.158 10.144 1.00 76.62 93 LEU A O 1
ATOM 764 N N . SER A 1 94 ? -3.865 7.866 11.739 1.00 71.31 94 SER A N 1
ATOM 765 C CA . SER A 1 94 ? -2.595 8.598 11.808 1.00 71.31 94 SER A CA 1
ATOM 766 C C . SER A 1 94 ? -1.817 8.547 10.492 1.00 71.31 94 SER A C 1
ATOM 768 O O . SER A 1 94 ? -1.289 9.568 10.061 1.00 71.31 94 SER A O 1
ATOM 770 N N . VAL A 1 95 ? -1.839 7.419 9.774 1.00 68.06 95 VAL A N 1
ATOM 771 C CA . VAL A 1 95 ? -1.197 7.300 8.450 1.00 68.06 95 VAL A CA 1
ATOM 772 C C . VAL A 1 95 ? -1.771 8.315 7.448 1.00 68.06 95 VAL A C 1
ATOM 774 O O . VAL A 1 95 ? -1.053 8.779 6.563 1.00 68.06 95 VAL A O 1
ATOM 777 N N . PHE A 1 96 ? -3.044 8.696 7.599 1.00 63.88 96 PHE A N 1
ATOM 778 C CA . PHE A 1 96 ? -3.774 9.534 6.640 1.00 63.88 96 PHE A CA 1
ATOM 779 C C . PHE A 1 96 ? -3.895 10.999 7.054 1.00 63.88 96 PHE A C 1
ATOM 781 O O . PHE A 1 96 ? -3.856 11.883 6.199 1.00 63.88 96 PHE A O 1
ATOM 788 N N . LYS A 1 97 ? -4.073 11.268 8.350 1.00 62.81 97 LYS A N 1
ATOM 789 C CA . LYS A 1 97 ? -4.371 12.602 8.891 1.00 62.81 97 LYS A CA 1
ATOM 790 C C . LYS A 1 97 ? -3.249 13.182 9.748 1.00 62.81 97 LYS A C 1
ATOM 792 O O . LYS A 1 97 ? -3.438 14.252 10.318 1.00 62.81 97 LYS A O 1
ATOM 797 N N . ALA A 1 98 ? -2.081 12.544 9.824 1.00 59.72 98 ALA A N 1
ATOM 798 C CA . ALA A 1 98 ? -0.915 13.155 10.453 1.00 59.72 98 ALA A CA 1
ATOM 799 C C . ALA A 1 98 ? -0.447 14.380 9.639 1.00 59.72 98 ALA A C 1
ATOM 801 O O . ALA A 1 98 ? 0.305 14.279 8.670 1.00 59.72 98 ALA A O 1
ATOM 802 N N . THR A 1 99 ? -0.945 15.554 10.021 1.00 52.06 99 THR A N 1
ATOM 803 C CA . THR A 1 99 ? -0.803 16.827 9.295 1.00 52.06 99 THR A CA 1
ATOM 804 C C . THR A 1 99 ? 0.321 17.703 9.833 1.00 52.06 99 THR A C 1
ATOM 806 O O . THR A 1 99 ? 0.717 18.660 9.166 1.00 52.06 99 THR A O 1
ATOM 809 N N . ARG A 1 100 ? 0.848 17.401 11.027 1.00 50.69 100 ARG A N 1
ATOM 810 C CA . ARG A 1 100 ? 1.833 18.242 11.714 1.00 50.69 100 ARG A CA 1
ATOM 811 C C . ARG A 1 100 ? 2.972 17.440 12.310 1.00 50.69 100 ARG A C 1
ATOM 813 O O . ARG A 1 100 ? 2.734 16.351 12.833 1.00 50.69 100 ARG A O 1
ATOM 820 N N . PRO A 1 101 ? 4.202 17.980 12.295 1.00 55.62 101 PRO A N 1
ATOM 821 C CA . PRO A 1 101 ? 5.275 17.422 13.086 1.00 55.62 101 PRO A CA 1
ATOM 822 C C . PRO A 1 101 ? 4.858 17.342 14.566 1.00 55.62 101 PRO A C 1
ATOM 824 O O . PRO A 1 101 ? 4.426 18.338 15.135 1.00 55.62 101 PRO A O 1
ATOM 827 N N . ALA A 1 102 ? 5.030 16.196 15.221 1.00 55.81 102 ALA A N 1
ATOM 828 C CA . ALA A 1 102 ? 4.721 15.960 16.630 1.00 55.81 102 ALA A CA 1
ATOM 829 C C . ALA A 1 102 ? 5.380 17.007 17.548 1.00 55.81 102 ALA A C 1
ATOM 831 O O . ALA A 1 102 ? 4.810 17.413 18.552 1.00 55.81 102 ALA A O 1
ATOM 832 N N . ILE A 1 103 ? 6.552 17.528 17.160 1.00 53.69 103 ILE A N 1
ATOM 833 C CA . ILE A 1 103 ? 7.236 18.619 17.870 1.00 53.69 103 ILE A CA 1
ATOM 834 C C . ILE A 1 103 ? 6.469 19.953 17.837 1.00 53.69 103 ILE A C 1
ATOM 836 O O . ILE A 1 103 ? 6.597 20.763 18.749 1.00 53.69 103 ILE A O 1
ATOM 840 N N . GLU A 1 104 ? 5.672 20.201 16.799 1.00 52.53 104 GLU A N 1
ATOM 841 C CA . GLU A 1 104 ? 4.809 21.381 16.699 1.00 52.53 104 GLU A CA 1
ATOM 842 C C . GLU A 1 104 ? 3.504 21.196 17.470 1.00 52.53 104 GLU A C 1
ATOM 844 O O . GLU A 1 104 ? 2.969 22.175 17.983 1.00 52.53 104 GLU A O 1
ATOM 849 N N . MET A 1 105 ? 3.046 19.952 17.627 1.00 52.03 105 MET A N 1
ATOM 850 C CA . MET A 1 105 ? 1.886 19.601 18.454 1.00 52.03 105 MET A CA 1
ATOM 851 C C . MET A 1 105 ? 2.169 19.738 19.953 1.00 52.03 105 MET A C 1
ATOM 853 O O . MET A 1 105 ? 1.234 19.885 20.725 1.00 52.03 105 MET A O 1
ATOM 857 N N . LEU A 1 106 ? 3.444 19.763 20.358 1.00 50.91 106 LEU A N 1
ATOM 858 C CA . LEU A 1 106 ? 3.880 20.036 21.732 1.00 50.91 106 LEU A CA 1
ATOM 859 C C . LEU A 1 106 ? 3.892 21.534 22.085 1.00 50.91 106 LEU A C 1
ATOM 861 O O . LEU A 1 106 ? 3.882 21.877 23.260 1.00 50.91 106 LEU A O 1
ATOM 865 N N . LYS A 1 107 ? 3.912 22.446 21.100 1.00 49.31 107 LYS A N 1
ATOM 866 C CA . LYS A 1 107 ? 3.996 23.903 21.349 1.00 49.31 107 LYS A CA 1
ATOM 867 C C . LYS A 1 107 ? 2.800 24.513 22.107 1.00 49.31 107 LYS A C 1
ATOM 869 O O . LYS A 1 107 ? 3.036 25.478 22.831 1.00 49.31 107 LYS A O 1
ATOM 874 N N . PRO A 1 108 ? 1.550 24.030 21.954 1.00 50.38 108 PRO A N 1
ATOM 875 C CA . PRO A 1 108 ? 0.411 24.514 22.737 1.00 50.38 108 PRO A CA 1
ATOM 876 C C . PRO A 1 108 ? 0.394 23.986 24.177 1.00 50.38 108 PRO A C 1
ATOM 878 O O . PRO A 1 108 ? -0.254 24.583 25.034 1.00 50.38 108 PRO A O 1
ATOM 881 N N . TYR A 1 109 ? 1.092 22.882 24.456 1.00 48.78 109 TYR A N 1
ATOM 882 C CA . TYR A 1 109 ? 1.185 22.324 25.797 1.00 48.78 109 TYR A CA 1
ATOM 883 C C . TYR A 1 109 ? 2.203 23.145 26.592 1.00 48.78 109 TYR A C 1
ATOM 885 O O . TYR A 1 109 ? 3.373 23.254 26.226 1.00 48.78 109 TYR A O 1
ATOM 893 N N . ALA A 1 110 ? 1.733 23.793 27.660 1.00 49.28 110 ALA A N 1
ATOM 894 C CA . ALA A 1 110 ? 2.572 24.580 28.556 1.00 49.28 110 ALA A CA 1
ATOM 895 C C . ALA A 1 110 ? 3.808 23.768 29.006 1.00 49.28 110 ALA A C 1
ATOM 897 O O . ALA A 1 110 ? 3.720 22.544 29.095 1.00 49.28 110 ALA A O 1
ATOM 898 N N . PRO A 1 111 ? 4.931 24.412 29.380 1.00 48.84 111 PRO A N 1
ATOM 899 C CA . PRO A 1 111 ? 6.159 23.728 29.815 1.00 48.84 111 PRO A CA 1
ATOM 900 C C . PRO A 1 111 ? 5.989 22.719 30.973 1.00 48.84 111 PRO A C 1
ATOM 902 O O . PRO A 1 111 ? 6.914 21.963 31.249 1.00 48.84 111 PRO A O 1
ATOM 905 N N . ASN A 1 112 ? 4.813 22.679 31.612 1.00 49.09 112 ASN A N 1
ATOM 906 C CA . ASN A 1 112 ? 4.454 21.787 32.714 1.00 49.09 112 ASN A CA 1
ATOM 907 C C . ASN A 1 112 ? 3.268 20.850 32.390 1.00 49.09 112 ASN A C 1
ATOM 909 O O . ASN A 1 112 ? 2.637 20.338 33.311 1.00 49.09 112 ASN A O 1
ATOM 913 N N . ALA A 1 113 ? 2.905 20.660 31.118 1.00 46.59 113 ALA A N 1
ATOM 914 C CA . ALA A 1 113 ? 1.841 19.730 30.747 1.00 46.59 113 ALA A CA 1
ATOM 915 C C . ALA A 1 113 ? 2.280 18.282 31.024 1.00 46.59 113 ALA A C 1
ATOM 917 O O . ALA A 1 113 ? 3.153 17.741 30.350 1.00 46.59 113 ALA A O 1
ATOM 918 N N . THR A 1 114 ? 1.683 17.669 32.044 1.00 43.84 114 THR A N 1
ATOM 919 C CA . THR A 1 114 ? 1.917 16.271 32.439 1.00 43.84 114 THR A CA 1
ATOM 920 C C . THR A 1 114 ? 1.074 15.271 31.650 1.00 43.84 114 THR A C 1
ATOM 922 O O . THR A 1 114 ? 1.391 14.087 31.644 1.00 43.84 114 THR A O 1
ATOM 925 N N . GLU A 1 115 ? 0.028 15.738 30.970 1.00 46.91 115 GLU A N 1
ATOM 926 C CA . GLU A 1 115 ? -0.861 14.924 30.139 1.00 46.91 115 GLU A CA 1
ATOM 927 C C . GLU A 1 115 ? -0.559 15.193 28.667 1.00 46.91 115 GLU A C 1
ATOM 929 O O . GLU A 1 115 ? -1.234 15.955 27.977 1.00 46.91 115 GLU A O 1
ATOM 934 N N . ILE A 1 116 ? 0.528 14.590 28.198 1.00 48.91 116 ILE A N 1
ATOM 935 C CA . ILE A 1 116 ? 0.697 14.346 26.772 1.00 48.91 116 ILE A CA 1
ATOM 936 C C . ILE A 1 116 ? -0.127 13.094 26.483 1.00 48.91 116 ILE A C 1
ATOM 938 O O . ILE A 1 116 ? 0.171 12.031 27.028 1.00 48.91 116 ILE A O 1
ATOM 942 N N . ASP A 1 117 ? -1.173 13.233 25.671 1.00 52.16 117 ASP A N 1
ATOM 943 C CA . ASP A 1 117 ? -2.022 12.108 25.294 1.00 52.16 117 ASP A CA 1
ATOM 944 C C . ASP A 1 117 ? -1.177 11.029 24.587 1.00 52.16 117 ASP A C 1
ATOM 946 O O . ASP A 1 117 ? -0.432 11.310 23.638 1.00 52.16 117 ASP A O 1
ATOM 950 N N . GLU A 1 118 ? -1.276 9.790 25.069 1.00 52.09 118 GLU A N 1
ATOM 951 C CA . GLU A 1 118 ? -0.555 8.627 24.555 1.00 52.09 118 GLU A CA 1
ATOM 952 C C . GLU A 1 118 ? -0.787 8.398 23.055 1.00 52.09 118 GLU A C 1
ATOM 954 O O . GLU A 1 118 ? 0.078 7.832 22.382 1.00 52.09 118 GLU A O 1
ATOM 959 N N . TYR A 1 119 ? -1.913 8.864 22.501 1.00 47.88 119 TYR A N 1
ATOM 960 C CA . TYR A 1 119 ? -2.235 8.708 21.081 1.00 47.88 119 TYR A CA 1
ATOM 961 C C . TYR A 1 119 ? -1.471 9.680 20.167 1.00 47.88 119 TYR A C 1
ATOM 963 O O . TYR A 1 119 ? -1.258 9.372 18.992 1.00 47.88 119 TYR A O 1
ATOM 971 N N . CYS A 1 120 ? -0.974 10.810 20.684 1.00 48.41 120 CYS A N 1
ATOM 972 C CA . CYS A 1 120 ? -0.271 11.826 19.887 1.00 48.41 120 CYS A CA 1
ATOM 973 C C . CYS A 1 120 ? 1.122 11.379 19.395 1.00 48.41 120 CYS A C 1
ATOM 975 O O . CYS A 1 120 ? 1.677 11.995 18.482 1.00 48.41 120 CYS A O 1
ATOM 977 N N . HIS A 1 121 ? 1.697 10.311 19.968 1.00 49.28 121 HIS A N 1
ATOM 978 C CA . HIS A 1 121 ? 3.097 9.915 19.743 1.00 49.28 121 HIS A CA 1
ATOM 979 C C . HIS A 1 121 ? 3.318 8.496 19.207 1.00 49.28 121 HIS A C 1
ATOM 981 O O . HIS A 1 121 ? 4.471 8.075 19.081 1.00 49.28 121 HIS A O 1
ATOM 987 N N . ARG A 1 122 ? 2.266 7.745 18.863 1.00 51.50 122 ARG A N 1
ATOM 988 C CA . ARG A 1 122 ? 2.425 6.306 18.589 1.00 51.50 122 ARG A CA 1
ATOM 989 C C . ARG A 1 122 ? 3.267 5.980 17.343 1.00 51.50 122 ARG A C 1
ATOM 991 O O . ARG A 1 122 ? 3.932 4.948 17.355 1.00 51.50 122 ARG A O 1
ATOM 998 N N . TYR A 1 123 ? 3.353 6.855 16.326 1.00 45.75 123 TYR A N 1
ATOM 999 C CA . TYR A 1 123 ? 4.163 6.587 15.120 1.00 45.75 123 TYR A CA 1
ATOM 1000 C C . TYR A 1 123 ? 4.906 7.808 14.548 1.00 45.75 123 TYR A C 1
ATOM 1002 O O . TYR A 1 123 ? 4.469 8.484 13.619 1.00 45.75 123 TYR A O 1
ATOM 1010 N N . GLY A 1 124 ? 6.135 8.018 15.024 1.00 48.34 124 GLY A N 1
ATOM 1011 C CA . GLY A 1 124 ? 7.129 8.848 14.339 1.00 48.34 124 GLY A CA 1
ATOM 1012 C C . GLY A 1 124 ? 7.036 10.349 14.624 1.00 48.34 124 GLY A C 1
ATOM 1013 O O . GLY A 1 124 ? 6.682 10.785 15.714 1.00 48.34 124 GLY A O 1
ATOM 1014 N N . ARG A 1 125 ? 7.469 11.169 13.654 1.00 48.03 125 ARG A N 1
ATOM 1015 C CA . ARG A 1 125 ? 7.576 12.630 13.817 1.00 48.03 125 ARG A CA 1
ATOM 1016 C C . ARG A 1 125 ? 6.277 13.381 13.549 1.00 48.03 125 ARG A C 1
ATOM 1018 O O . ARG A 1 125 ? 6.369 14.596 13.551 1.00 48.03 125 ARG A O 1
ATOM 1025 N N . HIS A 1 126 ? 5.134 12.742 13.302 1.00 53.38 126 HIS A N 1
ATOM 1026 C CA . HIS A 1 126 ? 3.855 13.424 13.062 1.00 53.38 126 HIS A CA 1
ATOM 1027 C C . HIS A 1 126 ? 2.745 12.773 13.896 1.00 53.38 126 HIS A C 1
ATOM 1029 O O . HIS A 1 126 ? 2.773 11.560 14.074 1.00 53.38 126 HIS A O 1
ATOM 1035 N N . GLY A 1 127 ? 1.812 13.570 14.419 1.00 58.25 127 GLY A N 1
ATOM 1036 C CA . GLY A 1 127 ? 0.715 13.101 15.273 1.00 58.25 127 GLY A CA 1
ATOM 1037 C C . GLY A 1 127 ? -0.655 13.527 14.746 1.00 58.25 127 GLY A C 1
ATOM 1038 O O . GLY A 1 127 ? -0.750 14.306 13.792 1.00 58.25 127 GLY A O 1
ATOM 1039 N N . LEU A 1 128 ? -1.712 13.004 15.367 1.00 65.56 128 LEU A N 1
ATOM 1040 C CA . LEU A 1 128 ? -3.088 13.465 15.179 1.00 65.56 128 LEU A CA 1
ATOM 1041 C C . LEU A 1 128 ? -3.421 14.528 16.227 1.00 65.56 128 LEU A C 1
ATOM 1043 O O . LEU A 1 128 ? -2.979 14.430 17.368 1.00 65.56 128 LEU A O 1
ATOM 1047 N N . GLU A 1 129 ? -4.188 15.549 15.844 1.00 67.44 129 GLU A N 1
ATOM 1048 C CA . GLU A 1 129 ? -4.753 16.476 16.829 1.00 67.44 129 GLU A CA 1
ATOM 1049 C C . GLU A 1 129 ? -5.817 15.731 17.645 1.00 67.44 129 GLU A C 1
ATOM 1051 O O . GLU A 1 129 ? -6.569 14.931 17.086 1.00 67.44 129 GLU A O 1
ATOM 1056 N N . LEU A 1 130 ? -5.891 15.987 18.956 1.00 71.31 130 LEU A N 1
ATOM 1057 C CA . LEU A 1 130 ? -6.845 15.310 19.841 1.00 71.31 130 LEU A CA 1
ATOM 1058 C C . LEU A 1 130 ? -8.289 15.462 19.347 1.00 71.31 130 LEU A C 1
ATOM 1060 O O . LEU A 1 130 ? -9.034 14.490 19.340 1.00 71.31 130 LEU A O 1
ATOM 1064 N N . SER A 1 131 ? -8.648 16.644 18.842 1.00 72.38 131 SER A N 1
ATOM 1065 C CA . SER A 1 131 ? -9.947 16.898 18.209 1.00 72.38 131 SER A CA 1
ATOM 1066 C C . SER A 1 131 ? -10.251 15.909 17.083 1.00 72.38 131 SER A C 1
ATOM 1068 O O . SER A 1 131 ? -11.340 15.363 17.037 1.00 72.38 131 SER A O 1
ATOM 1070 N N . VAL A 1 132 ? -9.274 15.583 16.232 1.00 73.44 132 VAL A N 1
ATOM 1071 C CA . VAL A 1 132 ? -9.451 14.622 15.131 1.00 73.44 132 VAL A CA 1
ATOM 1072 C C . VAL A 1 132 ? -9.704 13.208 15.658 1.00 73.44 132 VAL A C 1
ATOM 1074 O O . VAL A 1 132 ? -10.501 12.469 15.080 1.00 73.44 132 VAL A O 1
ATOM 1077 N N . ILE A 1 133 ? -9.039 12.820 16.749 1.00 75.25 133 ILE A N 1
ATOM 1078 C CA . ILE A 1 133 ? -9.273 11.525 17.401 1.00 75.25 133 ILE A CA 1
ATOM 1079 C C . ILE A 1 133 ? -10.662 11.511 18.039 1.00 75.25 133 ILE A C 1
ATOM 1081 O O . ILE A 1 133 ? -11.405 10.548 17.871 1.00 75.25 133 ILE A O 1
ATOM 1085 N N . GLU A 1 134 ? -11.030 12.572 18.753 1.00 78.19 134 GLU A N 1
ATOM 1086 C CA . GLU A 1 134 ? -12.337 12.693 19.387 1.00 78.19 134 GLU A CA 1
ATOM 1087 C C . GLU A 1 134 ? -13.478 12.660 18.372 1.00 78.19 134 GLU A C 1
ATOM 1089 O O . GLU A 1 134 ? -14.439 11.920 18.573 1.00 78.19 134 GLU A O 1
ATOM 1094 N N . ASP A 1 135 ? -13.363 13.418 17.286 1.00 79.12 135 ASP A N 1
ATOM 1095 C CA . ASP A 1 135 ? -14.323 13.448 16.185 1.00 79.12 135 ASP A CA 1
ATOM 1096 C C . ASP A 1 135 ? -14.432 12.056 15.552 1.00 79.12 135 ASP A C 1
ATOM 1098 O O . ASP A 1 135 ? -15.534 11.533 15.362 1.00 79.12 135 ASP A O 1
ATOM 1102 N N . PHE A 1 136 ? -13.294 11.375 15.348 1.00 79.25 136 PHE A N 1
ATOM 1103 C CA . PHE A 1 136 ? -13.277 9.993 14.872 1.00 79.25 136 PHE A CA 1
ATOM 1104 C C . PHE A 1 136 ? -14.016 9.041 15.805 1.00 79.25 136 PHE A C 1
ATOM 1106 O O . PHE A 1 136 ? -14.919 8.321 15.376 1.00 79.25 136 PHE A O 1
ATOM 1113 N N . LEU A 1 137 ? -13.694 9.074 17.097 1.00 80.06 137 LEU A N 1
ATOM 1114 C CA . LEU A 1 137 ? -14.345 8.240 18.099 1.00 80.06 137 LEU A CA 1
ATOM 1115 C C . LEU A 1 137 ? -15.832 8.577 18.244 1.00 80.06 137 LEU A C 1
ATOM 1117 O O . LEU A 1 137 ? -16.615 7.685 18.564 1.00 80.06 137 LEU A O 1
ATOM 1121 N N . LYS A 1 138 ? -16.254 9.820 17.995 1.00 82.69 138 LYS A N 1
ATOM 1122 C CA . LYS A 1 138 ? -17.665 10.246 17.987 1.00 82.69 138 LYS A CA 1
ATOM 1123 C C . LYS A 1 138 ? -18.396 9.879 16.688 1.00 82.69 138 LYS A C 1
ATOM 1125 O O . LYS A 1 138 ? -19.621 9.930 16.686 1.00 82.69 138 LYS A O 1
ATOM 1130 N N . MET A 1 139 ? -17.686 9.391 15.665 1.00 75.62 139 MET A N 1
ATOM 1131 C CA . MET A 1 139 ? -18.183 9.189 14.292 1.00 75.62 139 MET A CA 1
ATOM 1132 C C . MET A 1 139 ? -18.634 10.496 13.621 1.00 75.62 139 MET A C 1
ATOM 1134 O O . MET A 1 139 ? -19.465 10.474 12.719 1.00 75.62 139 MET A O 1
ATOM 1138 N N . ASP A 1 140 ? -18.080 11.625 14.057 1.00 72.62 140 ASP A N 1
ATOM 1139 C CA . ASP A 1 140 ? -18.375 12.962 13.544 1.00 72.62 140 ASP A CA 1
ATOM 1140 C C . ASP A 1 140 ? -17.296 13.377 12.534 1.00 72.62 140 ASP A C 1
ATOM 1142 O O . ASP A 1 140 ? -16.518 14.298 12.762 1.00 72.62 140 ASP A O 1
ATOM 1146 N N . ILE A 1 141 ? -17.158 12.611 11.443 1.00 64.25 141 ILE A N 1
ATOM 1147 C CA . ILE A 1 141 ? -16.090 12.836 10.463 1.00 64.25 141 ILE A CA 1
ATOM 1148 C C . ILE A 1 141 ? -16.633 13.078 9.064 1.00 64.25 141 ILE A C 1
ATOM 1150 O O . ILE A 1 141 ? -17.309 12.235 8.485 1.00 64.25 141 ILE A O 1
ATOM 1154 N N . SER A 1 142 ? -16.205 14.189 8.472 1.00 60.25 142 SER A N 1
ATOM 1155 C CA . SER A 1 142 ? -16.664 14.685 7.172 1.00 60.25 142 SER A CA 1
ATOM 1156 C C . SER A 1 142 ? -16.281 13.849 5.944 1.00 60.25 142 SER A C 1
ATOM 1158 O O . SER A 1 142 ? -16.783 14.131 4.866 1.00 60.25 142 SER A O 1
ATOM 1160 N N . PHE A 1 143 ? -15.398 12.850 6.058 1.00 62.47 143 PHE A N 1
ATOM 1161 C CA . PHE A 1 143 ? -14.998 12.008 4.915 1.00 62.47 143 PHE A CA 1
ATOM 1162 C C . PHE A 1 143 ? -15.759 10.672 4.827 1.00 62.47 143 PHE A C 1
ATOM 1164 O O . PHE A 1 143 ? -15.597 9.942 3.849 1.00 62.47 143 PHE A O 1
ATOM 1171 N N . LEU A 1 144 ? -16.558 10.341 5.849 1.00 57.62 144 LEU A N 1
ATOM 1172 C CA . LEU A 1 144 ? -17.408 9.152 5.908 1.00 57.62 144 LEU A CA 1
ATOM 1173 C C . LEU A 1 144 ? -18.867 9.591 5.820 1.00 57.62 144 LEU A C 1
ATOM 1175 O O . LEU A 1 144 ? -19.483 9.925 6.828 1.00 57.62 144 LEU A O 1
ATOM 1179 N N . GLU A 1 145 ? -19.430 9.569 4.617 1.00 58.81 145 GLU A N 1
ATOM 1180 C CA . GLU A 1 145 ? -20.843 9.866 4.406 1.00 58.81 145 GLU A CA 1
ATOM 1181 C C . GLU A 1 145 ? -21.640 8.564 4.302 1.00 58.81 145 GLU A C 1
ATOM 1183 O O . GLU A 1 145 ? -21.438 7.748 3.402 1.00 58.81 145 GLU A O 1
ATOM 1188 N N . LEU A 1 146 ? -22.576 8.360 5.228 1.00 55.75 146 LEU A N 1
ATOM 1189 C CA . LEU A 1 146 ? -23.599 7.327 5.088 1.00 55.75 146 LEU A CA 1
ATOM 1190 C C . LEU A 1 146 ? -24.712 7.876 4.197 1.00 55.75 146 LEU A C 1
ATOM 1192 O O . LEU A 1 146 ? -25.495 8.725 4.622 1.00 55.75 146 LEU A O 1
ATOM 1196 N N . GLN A 1 147 ? -24.797 7.378 2.969 1.00 54.28 147 GLN A N 1
ATOM 1197 C CA . GLN A 1 147 ? -25.928 7.641 2.095 1.00 54.28 147 GLN A CA 1
ATOM 1198 C C . GLN A 1 147 ? -26.968 6.536 2.262 1.00 54.28 147 GLN A C 1
ATOM 1200 O O . GLN A 1 147 ? -26.693 5.344 2.156 1.00 54.28 147 GLN A O 1
ATOM 1205 N N . THR A 1 148 ? -28.198 6.935 2.561 1.00 51.47 148 THR A N 1
ATOM 1206 C CA . THR A 1 148 ? -29.334 6.013 2.564 1.00 51.47 148 THR A CA 1
ATOM 1207 C C . THR A 1 148 ? -29.938 6.043 1.168 1.00 51.47 148 THR A C 1
ATOM 1209 O O . THR A 1 148 ? -30.554 7.035 0.787 1.00 51.47 148 THR A O 1
ATOM 1212 N N . GLU A 1 149 ? -29.722 4.987 0.387 1.00 54.91 149 GLU A N 1
ATOM 1213 C CA . GLU A 1 149 ? -30.284 4.872 -0.964 1.00 54.91 149 GLU A CA 1
ATOM 1214 C C . GLU A 1 149 ? -31.745 4.392 -0.922 1.00 54.91 149 GLU A C 1
ATOM 1216 O O . GLU A 1 149 ? -32.541 4.763 -1.783 1.00 54.91 149 GLU A O 1
ATOM 1221 N N . SER A 1 150 ? -32.121 3.604 0.094 1.00 54.16 150 SER A N 1
ATOM 1222 C CA . SER A 1 150 ? -33.503 3.198 0.396 1.00 54.16 150 SER A CA 1
ATOM 1223 C C . SER A 1 150 ? -33.645 2.754 1.862 1.00 54.16 150 SER A C 1
ATOM 1225 O O . SER A 1 150 ? -32.639 2.628 2.561 1.00 54.16 150 SER A O 1
ATOM 1227 N N . GLU A 1 151 ? -34.873 2.480 2.333 1.00 56.59 151 GLU A N 1
ATOM 1228 C CA . GLU A 1 151 ? -35.122 1.935 3.687 1.00 56.59 151 GLU A CA 1
ATOM 1229 C C . GLU A 1 151 ? -34.303 0.659 3.972 1.00 56.59 151 GLU A C 1
ATOM 1231 O O . GLU A 1 151 ? -33.871 0.454 5.105 1.00 56.59 151 GLU A O 1
ATOM 1236 N N . ASP A 1 152 ? -34.003 -0.129 2.932 1.00 55.66 152 ASP A N 1
ATOM 1237 C CA . ASP A 1 152 ? -33.273 -1.398 3.024 1.00 55.66 152 ASP A CA 1
ATOM 1238 C C . ASP A 1 152 ? -31.829 -1.333 2.482 1.00 55.66 152 ASP A C 1
ATOM 1240 O O . ASP A 1 152 ? -31.105 -2.334 2.524 1.00 55.66 152 ASP A O 1
ATOM 1244 N N . SER A 1 153 ? -31.376 -0.185 1.959 1.00 47.69 153 SER A N 1
ATOM 1245 C CA . SER A 1 153 ? -30.023 -0.035 1.405 1.00 47.69 153 SER A CA 1
ATOM 1246 C C . SER A 1 153 ? -29.314 1.209 1.930 1.00 47.69 153 SER A C 1
ATOM 1248 O O . SER A 1 153 ? -29.743 2.349 1.750 1.00 47.69 153 SER A O 1
ATOM 1250 N N . HIS A 1 154 ? -28.188 0.978 2.596 1.00 57.06 154 HIS A N 1
ATOM 1251 C CA . HIS A 1 154 ? -27.283 2.026 3.049 1.00 57.06 154 HIS A CA 1
ATOM 1252 C C . HIS A 1 154 ? -25.962 1.846 2.302 1.00 57.06 154 HIS A C 1
ATOM 1254 O O . HIS A 1 154 ? -25.358 0.770 2.361 1.00 57.06 154 HIS A O 1
ATOM 1260 N N . SER A 1 155 ? -25.529 2.876 1.583 1.00 59.06 155 SER A N 1
ATOM 1261 C CA . SER A 1 155 ? -24.208 2.955 0.975 1.00 59.06 155 SER A CA 1
ATOM 1262 C C . SER A 1 155 ? -23.309 3.843 1.832 1.00 59.06 155 SER A C 1
ATOM 1264 O O . SER A 1 155 ? -23.727 4.844 2.409 1.00 59.06 155 SER A O 1
ATOM 1266 N N . LEU A 1 156 ? -22.051 3.435 1.978 1.00 58.91 156 LEU A N 1
ATOM 1267 C CA . LEU A 1 156 ? -21.032 4.256 2.615 1.00 58.91 156 LEU A CA 1
ATOM 1268 C C . LEU A 1 156 ? -20.189 4.872 1.507 1.00 58.91 156 LEU A C 1
ATOM 1270 O O . LEU A 1 156 ? -19.485 4.154 0.793 1.00 58.91 156 LEU A O 1
ATOM 1274 N N . ILE A 1 157 ? -20.246 6.192 1.386 1.00 59.47 157 ILE A N 1
ATOM 1275 C CA . ILE A 1 157 ? -19.322 6.938 0.550 1.00 59.47 157 ILE A CA 1
ATOM 1276 C C . ILE A 1 157 ? -18.152 7.354 1.419 1.00 59.47 157 ILE A C 1
ATOM 1278 O O . ILE A 1 157 ? -18.292 8.029 2.435 1.00 59.47 157 ILE A O 1
ATOM 1282 N N . ASN A 1 158 ? -16.979 6.904 1.001 1.00 59.94 158 ASN A N 1
ATOM 1283 C CA . ASN A 1 158 ? -15.734 7.218 1.662 1.00 59.94 158 ASN A CA 1
ATOM 1284 C C . ASN A 1 158 ? -14.928 8.110 0.715 1.00 59.94 158 ASN A C 1
ATOM 1286 O O . ASN A 1 158 ? -14.176 7.616 -0.129 1.00 59.94 158 ASN A O 1
ATOM 1290 N N . SER A 1 159 ? -15.172 9.418 0.782 1.00 58.31 159 SER A N 1
ATOM 1291 C CA . SER A 1 159 ? -14.556 10.414 -0.096 1.00 58.31 159 SER A CA 1
ATOM 1292 C C . SER A 1 159 ? -13.442 11.137 0.642 1.00 58.31 159 SER A C 1
ATOM 1294 O O . SER A 1 159 ? -13.683 11.826 1.631 1.00 58.31 159 SER A O 1
ATOM 1296 N N . PHE A 1 160 ? -12.214 11.007 0.146 1.00 59.19 160 PHE A N 1
ATOM 1297 C CA . PHE A 1 160 ? -11.065 11.718 0.697 1.00 59.19 160 PHE A CA 1
ATOM 1298 C C . PHE A 1 160 ? -10.419 12.546 -0.388 1.00 59.19 160 PHE A C 1
ATOM 1300 O O . PHE A 1 160 ? -9.934 11.998 -1.379 1.00 59.19 160 PHE A O 1
ATOM 1307 N N . ASP A 1 161 ? -10.320 13.844 -0.133 1.00 53.34 161 ASP A N 1
ATOM 1308 C CA . ASP A 1 161 ? -9.435 14.716 -0.887 1.00 53.34 161 ASP A CA 1
ATOM 1309 C C . ASP A 1 161 ? -7.984 14.383 -0.525 1.00 53.34 161 ASP A C 1
ATOM 1311 O O . ASP A 1 161 ? -7.464 14.740 0.537 1.00 53.34 161 ASP A O 1
ATOM 1315 N N . TYR A 1 162 ? -7.329 13.641 -1.414 1.00 53.44 162 TYR A N 1
ATOM 1316 C CA . TYR A 1 162 ? -5.922 13.268 -1.309 1.00 53.44 162 TYR A CA 1
ATOM 1317 C C . TYR A 1 162 ? -5.039 14.299 -2.032 1.00 53.44 162 TYR A C 1
ATOM 1319 O O . TYR A 1 162 ? -4.288 13.974 -2.944 1.00 53.44 162 TYR A O 1
ATOM 1327 N N . ASP A 1 163 ? -5.135 15.567 -1.634 1.00 47.44 163 ASP A N 1
ATOM 1328 C CA . ASP A 1 163 ? -4.420 16.674 -2.291 1.00 47.44 163 ASP A CA 1
ATOM 1329 C C . ASP A 1 163 ? -2.926 16.859 -1.874 1.00 47.44 163 ASP A C 1
ATOM 1331 O O . ASP A 1 163 ? -2.101 17.282 -2.687 1.00 47.44 163 ASP A O 1
ATOM 1335 N N . PRO A 1 164 ? -2.441 16.496 -0.661 1.00 48.97 164 PRO A N 1
ATOM 1336 C CA . PRO A 1 164 ? -1.120 16.968 -0.227 1.00 48.97 164 PRO A CA 1
ATOM 1337 C C . PRO A 1 164 ? 0.084 16.126 -0.694 1.00 48.97 164 PRO A C 1
ATOM 1339 O O . PRO A 1 164 ? 1.215 16.438 -0.302 1.00 48.97 164 PRO A O 1
ATOM 1342 N N . PHE A 1 165 ? -0.087 15.051 -1.470 1.00 50.12 165 PHE A N 1
ATOM 1343 C CA . PHE A 1 165 ? 1.018 14.127 -1.788 1.00 50.12 165 PHE A CA 1
ATOM 1344 C C . PHE A 1 165 ? 1.890 14.570 -2.967 1.00 50.12 165 PHE A C 1
ATOM 1346 O O . PHE A 1 165 ? 3.081 14.257 -2.981 1.00 50.12 165 PHE A O 1
ATOM 1353 N N . TYR A 1 166 ? 1.355 15.365 -3.894 1.00 49.62 166 TYR A N 1
ATOM 1354 C CA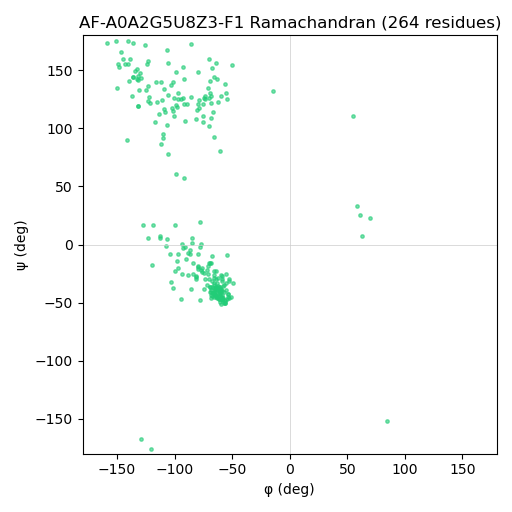 . TYR A 1 166 ? 2.025 15.638 -5.170 1.00 49.62 166 TYR A CA 1
ATOM 1355 C C . TYR A 1 166 ? 2.779 16.971 -5.227 1.00 49.62 166 TYR A C 1
ATOM 1357 O O . TYR A 1 166 ? 3.752 17.083 -5.971 1.00 49.62 166 TYR A O 1
ATOM 1365 N N . GLY A 1 167 ? 2.421 17.954 -4.392 1.00 49.69 167 GLY A N 1
ATOM 1366 C CA . GLY A 1 167 ? 2.983 19.311 -4.474 1.00 49.69 167 GLY A CA 1
ATOM 1367 C C . GLY A 1 167 ? 4.512 19.409 -4.333 1.00 49.69 167 GLY A C 1
ATOM 1368 O O . GLY A 1 167 ? 5.118 20.320 -4.886 1.00 49.69 167 GLY A O 1
ATOM 1369 N N . TRP A 1 168 ? 5.164 18.464 -3.641 1.00 47.78 168 TRP A N 1
ATOM 1370 C CA . TRP A 1 168 ? 6.631 18.441 -3.486 1.00 47.78 168 TRP A CA 1
ATOM 1371 C C . TRP A 1 168 ? 7.369 17.682 -4.597 1.00 47.78 168 TRP A C 1
ATOM 1373 O O . TRP A 1 168 ? 8.531 17.973 -4.874 1.00 47.78 168 TRP A O 1
ATOM 1383 N N . PHE A 1 169 ? 6.712 16.712 -5.236 1.00 52.75 169 PHE A N 1
ATOM 1384 C CA . PHE A 1 169 ? 7.335 15.808 -6.206 1.00 52.75 169 PHE A CA 1
ATOM 1385 C C . PHE A 1 169 ? 7.567 16.477 -7.571 1.00 52.75 169 PHE A C 1
ATOM 1387 O O . PHE A 1 169 ? 8.477 16.097 -8.305 1.00 52.75 169 PHE A O 1
ATOM 1394 N N . ILE A 1 170 ? 6.785 17.520 -7.876 1.00 55.22 170 ILE A N 1
ATOM 1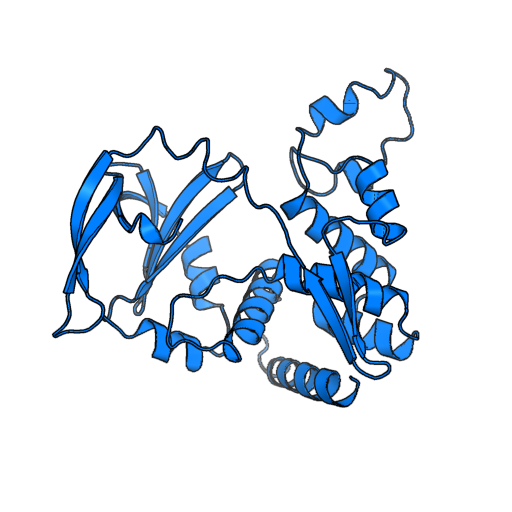395 C CA . ILE A 1 170 ? 6.709 18.175 -9.192 1.00 55.22 170 ILE A CA 1
ATOM 1396 C C . ILE A 1 170 ? 8.018 18.852 -9.634 1.00 55.22 170 ILE A C 1
ATOM 1398 O O . ILE A 1 170 ? 8.271 18.989 -10.827 1.00 55.22 170 ILE A O 1
ATOM 1402 N N . ASN A 1 171 ? 8.910 19.202 -8.705 1.00 56.38 171 ASN A N 1
ATOM 1403 C CA . ASN A 1 171 ? 10.094 20.001 -9.038 1.00 56.38 171 ASN A CA 1
ATOM 1404 C C . ASN A 1 171 ? 11.329 19.189 -9.471 1.00 56.38 171 ASN A C 1
ATOM 1406 O O . ASN A 1 171 ? 12.340 19.791 -9.831 1.00 56.38 171 ASN A O 1
ATOM 1410 N N . TRP A 1 172 ? 11.314 17.852 -9.388 1.00 67.50 172 TRP A N 1
ATOM 1411 C CA . TRP A 1 172 ? 12.532 17.023 -9.516 1.00 67.50 172 TRP A CA 1
ATOM 1412 C C . TRP A 1 172 ? 12.596 16.135 -10.760 1.00 67.50 172 TRP A C 1
ATOM 1414 O O . TRP A 1 172 ? 13.535 15.353 -10.915 1.00 67.50 172 TRP A O 1
ATOM 1424 N N . PHE A 1 173 ? 11.635 16.259 -11.665 1.00 76.06 173 PHE A N 1
ATOM 1425 C CA . PHE A 1 173 ? 11.608 15.493 -12.902 1.00 76.06 173 PHE A CA 1
ATOM 1426 C C . PHE A 1 173 ? 11.562 16.404 -14.121 1.00 76.06 173 PHE A C 1
ATOM 1428 O O . PHE A 1 173 ? 11.120 17.546 -14.061 1.00 76.06 173 PHE A O 1
ATOM 1435 N N . HIS A 1 174 ? 11.993 15.864 -15.255 1.00 85.00 174 HIS A N 1
ATOM 1436 C CA . HIS A 1 174 ? 11.640 16.412 -16.559 1.00 85.00 174 HIS A CA 1
ATOM 1437 C C . HIS A 1 174 ? 10.617 15.489 -17.205 1.00 85.00 174 HIS A C 1
ATOM 1439 O O . HIS A 1 174 ? 10.546 14.296 -16.886 1.00 85.00 174 HIS A O 1
ATOM 1445 N N . THR A 1 175 ? 9.838 16.034 -18.126 1.00 88.94 175 THR A N 1
ATOM 1446 C CA . THR A 1 175 ? 8.891 15.252 -18.904 1.00 88.94 175 THR A CA 1
ATOM 1447 C C . THR A 1 175 ? 9.475 14.910 -20.269 1.00 88.94 175 THR A C 1
ATOM 1449 O O . THR A 1 175 ? 10.330 15.618 -20.810 1.00 88.94 175 THR A O 1
ATOM 1452 N N . LYS A 1 176 ? 9.086 13.755 -20.806 1.00 90.69 176 LYS A N 1
ATOM 1453 C CA . LYS A 1 176 ? 9.466 13.317 -22.147 1.00 90.69 176 LYS A CA 1
ATOM 1454 C C . LYS A 1 176 ? 8.376 12.438 -22.734 1.00 90.69 176 LYS A C 1
ATOM 1456 O O . LYS A 1 176 ? 7.917 11.507 -22.076 1.00 90.69 176 LYS A O 1
ATOM 1461 N N . GLU A 1 177 ? 8.028 12.679 -23.989 1.00 93.69 177 GLU A N 1
ATOM 1462 C CA . GLU A 1 177 ? 7.115 11.814 -24.730 1.00 93.69 177 GLU A CA 1
ATOM 1463 C C . GLU A 1 177 ? 7.764 10.451 -25.026 1.00 93.69 177 GLU A C 1
ATOM 1465 O O . GLU A 1 177 ? 8.921 10.371 -25.464 1.00 93.69 177 GLU A O 1
ATOM 1470 N N . LYS A 1 178 ? 7.046 9.365 -24.727 1.00 92.75 178 LYS A N 1
ATOM 1471 C CA . LYS A 1 178 ? 7.455 7.985 -25.019 1.00 92.75 178 LYS A CA 1
ATOM 1472 C C . LYS A 1 178 ? 6.237 7.137 -25.380 1.00 92.75 178 LYS A C 1
ATOM 1474 O O . LYS A 1 178 ? 5.119 7.423 -24.958 1.00 92.75 178 LYS A O 1
ATOM 1479 N N . LYS A 1 179 ? 6.483 6.021 -26.068 1.00 93.81 179 LYS A N 1
ATOM 1480 C CA . LYS A 1 179 ? 5.460 5.004 -26.323 1.00 93.81 179 LYS A CA 1
ATOM 1481 C C . LYS A 1 179 ? 5.088 4.255 -25.048 1.00 93.81 179 LYS A C 1
ATOM 1483 O O . LYS A 1 179 ? 5.948 3.665 -24.394 1.00 93.81 179 LYS A O 1
ATOM 1488 N N . PHE A 1 180 ? 3.797 4.228 -24.746 1.00 91.50 180 PHE A N 1
ATOM 1489 C CA . PHE A 1 180 ? 3.184 3.334 -23.773 1.00 91.50 180 PHE A CA 1
ATOM 1490 C C . PHE A 1 180 ? 2.415 2.241 -24.511 1.00 91.50 180 PHE A C 1
ATOM 1492 O O . PHE A 1 180 ? 1.585 2.548 -25.367 1.00 91.50 180 PHE A O 1
ATOM 1499 N N . TYR A 1 181 ? 2.672 0.983 -24.164 1.00 91.69 181 TYR A N 1
ATOM 1500 C CA . TYR A 1 181 ? 2.032 -0.176 -24.782 1.00 91.69 181 TYR A CA 1
ATOM 1501 C C . TYR A 1 181 ? 0.913 -0.692 -23.874 1.00 91.69 181 TYR A C 1
ATOM 1503 O O . TYR A 1 181 ? 1.152 -0.955 -22.694 1.00 91.69 181 TYR A O 1
ATOM 1511 N N . THR A 1 1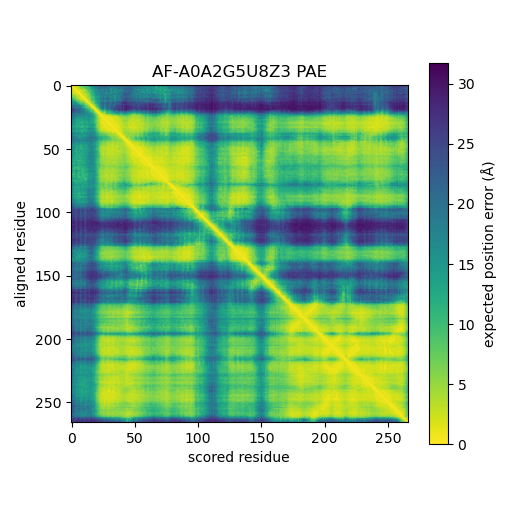82 ? -0.298 -0.830 -24.413 1.00 87.44 182 THR A N 1
ATOM 1512 C CA . THR A 1 182 ? -1.448 -1.462 -23.733 1.00 87.44 182 THR A CA 1
ATOM 1513 C C . THR A 1 182 ? -1.563 -2.945 -24.083 1.00 87.44 182 THR A C 1
ATOM 1515 O O . THR A 1 182 ? -2.058 -3.725 -23.272 1.00 87.44 182 THR A O 1
ATOM 1518 N N . SER A 1 183 ? -1.044 -3.336 -25.248 1.00 89.06 183 SER A N 1
ATOM 1519 C CA . SER A 1 183 ? -0.907 -4.710 -25.736 1.00 89.06 183 SER A CA 1
ATOM 1520 C C . SER A 1 183 ? 0.310 -4.802 -26.680 1.00 89.06 183 SER A C 1
ATOM 1522 O O . SER A 1 183 ? 0.941 -3.774 -26.953 1.00 89.06 183 SER A O 1
ATOM 1524 N N . PRO A 1 184 ? 0.691 -5.995 -27.174 1.00 90.50 184 PRO A N 1
ATOM 1525 C CA . PRO A 1 184 ? 1.782 -6.117 -28.144 1.00 90.50 184 PRO A CA 1
ATOM 1526 C C . PRO A 1 184 ? 1.541 -5.323 -29.440 1.00 90.50 184 PRO A C 1
ATOM 1528 O O . PRO A 1 184 ? 2.493 -4.827 -30.042 1.00 90.50 184 PRO A O 1
ATOM 1531 N N . GLU A 1 185 ? 0.281 -5.174 -29.855 1.00 93.94 185 GLU A N 1
ATOM 1532 C CA . GLU A 1 185 ? -0.115 -4.497 -31.094 1.00 93.94 185 GLU A CA 1
ATOM 1533 C C . GLU A 1 185 ? -0.534 -3.033 -30.884 1.00 93.94 185 GLU A C 1
ATOM 1535 O O . GLU A 1 185 ? -0.523 -2.246 -31.832 1.00 93.94 185 GLU A O 1
ATOM 1540 N N . GLU A 1 186 ? -0.900 -2.644 -29.659 1.00 92.50 186 GLU A N 1
ATOM 1541 C CA . GLU A 1 186 ? -1.439 -1.320 -29.353 1.00 92.50 186 GLU A CA 1
ATOM 1542 C C . GLU A 1 186 ? -0.457 -0.481 -28.526 1.00 92.50 186 GLU A C 1
ATOM 1544 O O . GLU A 1 186 ? -0.018 -0.849 -27.432 1.00 92.50 186 GLU A O 1
ATOM 1549 N N . SER A 1 187 ? -0.138 0.705 -29.048 1.00 92.88 187 SER A N 1
ATOM 1550 C CA . SER A 1 187 ? 0.687 1.688 -28.354 1.00 92.88 187 SER A CA 1
ATOM 1551 C C . SER A 1 187 ? 0.211 3.107 -28.623 1.00 92.88 187 SER A C 1
ATOM 1553 O O . SER A 1 187 ? -0.401 3.393 -29.651 1.00 92.88 187 SER A O 1
ATOM 1555 N N . ARG A 1 188 ? 0.520 4.001 -27.688 1.00 92.06 188 ARG A N 1
ATOM 1556 C CA . ARG A 1 188 ? 0.233 5.433 -27.782 1.00 92.06 188 ARG A CA 1
ATOM 1557 C C . ARG A 1 188 ? 1.404 6.235 -27.245 1.00 92.06 188 ARG A C 1
ATOM 1559 O O . ARG A 1 188 ? 2.006 5.848 -26.241 1.00 92.06 188 ARG A O 1
ATOM 1566 N N . ASP A 1 189 ? 1.708 7.343 -27.903 1.00 93.31 189 ASP A N 1
ATOM 1567 C CA . ASP A 1 189 ? 2.673 8.307 -27.394 1.00 93.31 189 ASP A CA 1
ATOM 1568 C C . ASP A 1 189 ? 2.038 9.084 -26.244 1.00 93.31 189 ASP A C 1
ATOM 1570 O O . ASP A 1 189 ? 0.921 9.596 -26.346 1.00 93.31 189 ASP A O 1
ATOM 1574 N N . LEU A 1 190 ? 2.718 9.086 -25.103 1.00 91.94 190 LEU A N 1
ATOM 1575 C CA . LEU A 1 190 ? 2.267 9.756 -23.896 1.00 91.94 190 LEU A CA 1
ATOM 1576 C C . LEU A 1 190 ? 3.431 10.449 -23.209 1.00 91.94 190 LEU A C 1
ATOM 1578 O O . LEU A 1 190 ? 4.593 10.087 -23.389 1.00 91.94 190 LEU A O 1
ATOM 1582 N N . GLU A 1 191 ? 3.104 11.417 -22.364 1.00 91.12 191 GLU A N 1
ATOM 1583 C CA . GLU A 1 191 ? 4.091 12.114 -21.562 1.00 91.12 191 GLU A CA 1
ATOM 1584 C C . GLU A 1 191 ? 4.509 11.272 -20.347 1.00 91.12 191 GLU A C 1
ATOM 1586 O O . GLU A 1 191 ? 3.686 10.841 -19.532 1.00 91.12 191 GLU A O 1
ATOM 1591 N N . PHE A 1 192 ? 5.815 11.038 -20.222 1.00 90.94 192 PHE A N 1
ATOM 1592 C CA . PHE A 1 192 ? 6.416 10.358 -19.085 1.00 90.94 192 PHE A CA 1
ATOM 1593 C C . PHE A 1 192 ? 7.209 11.336 -18.241 1.00 90.94 192 PHE A C 1
ATOM 1595 O O . PHE A 1 192 ? 8.072 12.063 -18.732 1.00 90.94 192 PHE A O 1
ATOM 1602 N N . MET A 1 193 ? 7.001 11.240 -16.941 1.00 88.06 193 MET A N 1
ATOM 1603 C CA . MET A 1 193 ? 7.912 11.746 -15.940 1.00 88.06 193 MET A CA 1
ATOM 1604 C C . MET A 1 193 ? 9.202 10.928 -15.945 1.00 88.06 193 MET A C 1
ATOM 1606 O O . MET A 1 193 ? 9.156 9.703 -15.833 1.00 88.06 193 MET A O 1
ATOM 1610 N N . CYS A 1 194 ? 10.353 11.589 -16.043 1.00 88.06 194 CYS A N 1
ATOM 1611 C CA . CYS A 1 194 ? 11.655 10.936 -16.117 1.00 88.06 194 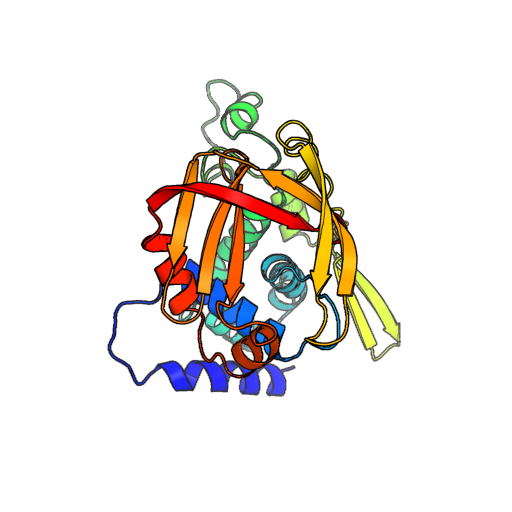CYS A CA 1
ATOM 1612 C C . CYS A 1 194 ? 12.578 11.373 -14.970 1.00 88.06 194 CYS A C 1
ATOM 1614 O O . CYS A 1 194 ? 12.930 12.546 -14.837 1.00 88.06 194 CYS A O 1
ATOM 1616 N N . LEU A 1 195 ? 13.025 10.390 -14.186 1.00 85.81 195 LEU A N 1
ATOM 1617 C CA . LEU A 1 195 ? 14.020 10.522 -13.123 1.00 85.81 195 LEU A CA 1
ATOM 1618 C C . LEU A 1 195 ? 15.291 9.801 -13.589 1.00 85.81 195 LEU A C 1
ATOM 1620 O O . LEU A 1 195 ? 15.421 8.590 -13.422 1.00 85.81 195 LEU A O 1
ATOM 1624 N N . ASN A 1 196 ? 16.212 10.521 -14.231 1.00 82.62 196 ASN A N 1
ATOM 1625 C CA . ASN A 1 196 ? 17.418 9.924 -14.812 1.00 82.62 196 ASN A CA 1
ATOM 1626 C C . ASN A 1 196 ? 18.612 10.062 -13.866 1.00 82.62 196 ASN A C 1
ATOM 1628 O O . ASN A 1 196 ? 18.920 11.161 -13.418 1.00 82.62 196 ASN A O 1
ATOM 1632 N N . GLY A 1 197 ? 19.328 8.962 -13.622 1.00 73.19 197 GLY A N 1
ATOM 1633 C CA . GLY A 1 197 ? 20.600 9.000 -12.892 1.00 73.19 197 GLY A CA 1
ATOM 1634 C C . GLY A 1 197 ? 20.482 9.330 -11.400 1.00 73.19 197 GLY A C 1
ATOM 1635 O O . GLY A 1 197 ? 21.463 9.761 -10.795 1.00 73.19 197 GLY A O 1
ATOM 1636 N N . TYR A 1 198 ? 19.316 9.106 -10.793 1.00 81.31 198 TYR A N 1
ATOM 1637 C CA . TYR A 1 198 ? 19.117 9.261 -9.354 1.00 81.31 198 TYR A CA 1
ATOM 1638 C C . TYR A 1 198 ? 19.332 7.935 -8.620 1.00 81.31 198 TYR A C 1
ATOM 1640 O O . TYR A 1 198 ? 19.162 6.844 -9.172 1.00 81.31 198 TYR A O 1
ATOM 1648 N N . LYS A 1 199 ? 19.734 8.030 -7.349 1.00 89.19 199 LYS A N 1
ATOM 1649 C CA . LYS A 1 199 ? 19.814 6.870 -6.462 1.00 89.19 199 LYS A CA 1
ATOM 1650 C C . LYS A 1 199 ? 18.423 6.540 -5.931 1.00 89.19 199 LYS A C 1
ATOM 1652 O O . LYS A 1 199 ? 17.842 7.345 -5.208 1.00 89.19 199 LYS A O 1
ATOM 1657 N N . HIS A 1 200 ? 17.960 5.331 -6.205 1.00 91.00 200 HIS A N 1
ATOM 1658 C CA . HIS A 1 200 ? 16.714 4.788 -5.675 1.00 91.00 200 HIS A CA 1
ATOM 1659 C C . HIS A 1 200 ? 16.983 3.473 -4.951 1.00 91.00 200 HIS A C 1
ATOM 1661 O O . HIS A 1 200 ? 17.958 2.789 -5.268 1.00 91.00 200 HIS A O 1
ATOM 1667 N N . ASN A 1 201 ? 16.127 3.094 -4.000 1.00 94.69 201 ASN A N 1
ATOM 1668 C CA . ASN A 1 201 ? 16.161 1.717 -3.520 1.00 94.69 201 ASN A CA 1
ATOM 1669 C C . ASN A 1 201 ? 15.544 0.833 -4.601 1.00 94.69 201 ASN A C 1
ATOM 1671 O O . ASN A 1 201 ? 14.439 1.090 -5.077 1.00 94.69 201 ASN A O 1
ATOM 1675 N N . TYR A 1 202 ? 16.298 -0.175 -5.019 1.00 96.38 202 TYR A N 1
ATOM 1676 C CA . TYR A 1 202 ? 15.942 -1.066 -6.110 1.00 96.38 202 TYR A CA 1
ATOM 1677 C C . TYR A 1 202 ? 16.152 -2.515 -5.691 1.00 96.38 202 TYR A C 1
ATOM 1679 O O . TYR A 1 202 ? 17.126 -2.840 -5.009 1.00 96.38 202 TYR A O 1
ATOM 1687 N N . SER A 1 203 ? 15.247 -3.385 -6.119 1.00 97.50 203 SER A N 1
ATOM 1688 C CA . SER A 1 203 ? 15.408 -4.838 -6.060 1.00 97.50 203 SER A CA 1
ATOM 1689 C C . SER A 1 203 ? 14.726 -5.473 -7.262 1.00 97.50 203 SER A C 1
ATOM 1691 O O . SER A 1 203 ? 13.913 -4.854 -7.949 1.00 97.50 203 SER A O 1
ATOM 1693 N N . GLU A 1 204 ? 15.031 -6.736 -7.500 1.00 97.31 204 GLU A N 1
ATOM 1694 C CA . GLU A 1 204 ? 14.318 -7.547 -8.469 1.00 97.31 204 GLU A CA 1
ATOM 1695 C C . GLU A 1 204 ? 14.314 -9.008 -8.034 1.00 97.31 204 GLU A C 1
ATOM 1697 O O . GLU A 1 204 ? 15.187 -9.453 -7.291 1.00 97.31 204 GLU A O 1
ATOM 1702 N N . ASN A 1 205 ? 13.320 -9.747 -8.510 1.00 95.75 205 ASN A N 1
ATOM 1703 C CA . ASN A 1 205 ? 13.251 -11.201 -8.423 1.00 95.75 205 ASN A CA 1
ATOM 1704 C C . ASN A 1 205 ? 12.965 -11.761 -9.828 1.00 95.75 205 ASN A C 1
ATOM 1706 O O . ASN A 1 205 ? 13.070 -11.034 -10.819 1.00 95.75 205 ASN A O 1
ATOM 1710 N N . GLU A 1 206 ? 12.612 -13.038 -9.945 1.00 94.69 206 GLU A N 1
ATOM 1711 C CA . GLU A 1 206 ? 12.325 -13.655 -11.249 1.00 94.69 206 GLU A CA 1
ATOM 1712 C C . GLU A 1 206 ? 11.125 -13.025 -11.980 1.00 94.69 206 GLU A C 1
ATOM 1714 O O . GLU A 1 206 ? 11.109 -12.982 -13.207 1.00 94.69 206 GLU A O 1
ATOM 1719 N N . GLN A 1 207 ? 10.143 -12.477 -11.256 1.00 95.06 207 GLN A N 1
ATOM 1720 C CA . GLN A 1 207 ? 8.894 -11.971 -11.839 1.00 95.06 207 GLN A CA 1
ATOM 1721 C C . GLN A 1 207 ? 8.833 -10.444 -11.959 1.00 95.06 207 GLN A C 1
ATOM 1723 O O . GLN A 1 207 ? 8.220 -9.930 -12.893 1.00 95.06 207 GLN A O 1
ATOM 1728 N N . PHE A 1 208 ? 9.465 -9.705 -11.049 1.00 97.06 208 PHE A N 1
ATOM 1729 C CA . PHE A 1 208 ? 9.307 -8.261 -10.904 1.00 97.06 208 PHE A CA 1
ATOM 1730 C C . PHE A 1 208 ? 10.640 -7.528 -10.791 1.00 97.06 208 PHE A C 1
ATOM 1732 O O . PHE A 1 208 ? 11.624 -8.021 -10.237 1.00 97.06 208 PHE A O 1
ATOM 1739 N N . ARG A 1 209 ? 10.620 -6.282 -11.261 1.00 96.25 209 ARG A N 1
ATOM 1740 C CA . ARG A 1 209 ? 11.533 -5.217 -10.848 1.00 96.25 209 ARG A CA 1
ATOM 1741 C C . ARG A 1 209 ? 10.776 -4.293 -9.907 1.00 96.25 209 ARG A C 1
ATOM 1743 O O . ARG A 1 209 ? 9.626 -3.954 -10.187 1.00 96.25 209 ARG A O 1
ATOM 1750 N N . MET A 1 210 ? 11.410 -3.875 -8.822 1.00 96.88 210 MET A N 1
ATOM 1751 C CA . MET A 1 210 ? 10.826 -2.934 -7.877 1.00 96.88 210 MET A CA 1
ATOM 1752 C C . MET A 1 210 ? 11.738 -1.731 -7.686 1.00 96.88 210 MET A C 1
ATOM 1754 O O . MET A 1 210 ? 12.939 -1.881 -7.461 1.00 96.88 210 MET A O 1
ATOM 1758 N N . VAL A 1 211 ? 11.143 -0.541 -7.738 1.00 95.31 211 VAL A N 1
ATOM 1759 C CA . VAL A 1 211 ? 11.794 0.703 -7.326 1.00 95.31 211 VAL A CA 1
ATOM 1760 C C . VAL A 1 211 ? 10.988 1.411 -6.244 1.00 95.31 211 VAL A C 1
ATOM 1762 O O . VAL A 1 211 ? 9.771 1.551 -6.351 1.00 95.31 211 VAL A O 1
ATOM 1765 N N . GLU A 1 212 ? 11.689 1.899 -5.225 1.00 92.88 212 GLU A N 1
ATOM 1766 C CA . GLU A 1 212 ? 11.172 2.856 -4.255 1.00 92.88 212 GLU A CA 1
ATOM 1767 C C . GLU A 1 212 ? 11.537 4.283 -4.682 1.00 92.88 212 GLU A C 1
ATOM 1769 O O . GLU A 1 212 ? 12.709 4.641 -4.859 1.00 92.88 212 GLU A O 1
ATOM 1774 N N . ILE A 1 213 ? 10.522 5.131 -4.787 1.00 86.31 213 ILE A N 1
ATOM 1775 C CA . ILE A 1 213 ? 10.657 6.556 -5.060 1.00 86.31 213 ILE A CA 1
ATOM 1776 C C . ILE A 1 213 ? 10.185 7.302 -3.819 1.00 86.31 213 ILE A C 1
ATOM 1778 O O . ILE A 1 213 ? 9.005 7.277 -3.477 1.00 86.31 213 ILE A O 1
ATOM 1782 N N . LYS A 1 214 ? 11.111 7.971 -3.131 1.00 79.94 214 LYS A N 1
ATOM 1783 C CA . LYS A 1 214 ? 10.771 8.777 -1.957 1.00 79.94 214 LYS A CA 1
ATOM 1784 C C . LYS A 1 214 ? 9.962 9.995 -2.387 1.00 79.94 214 LYS A C 1
ATOM 1786 O O . LYS A 1 214 ? 10.451 10.800 -3.176 1.00 79.94 214 LYS A O 1
ATOM 1791 N N . ILE A 1 215 ? 8.754 10.130 -1.848 1.00 72.12 215 ILE A N 1
ATOM 1792 C CA . ILE A 1 215 ? 7.879 11.285 -2.083 1.00 72.12 215 ILE A CA 1
ATOM 1793 C C . ILE A 1 215 ? 8.073 12.308 -0.956 1.00 72.12 215 ILE A C 1
ATOM 1795 O O . ILE A 1 215 ? 8.252 13.496 -1.210 1.00 72.12 215 ILE A O 1
ATOM 1799 N N . LYS A 1 216 ? 8.079 11.843 0.301 1.00 66.31 216 LYS A N 1
ATOM 1800 C CA . LYS A 1 216 ? 8.301 12.645 1.518 1.00 66.31 216 LYS A CA 1
ATOM 1801 C C . LYS A 1 216 ? 9.166 11.873 2.515 1.00 66.31 216 LYS A C 1
ATOM 1803 O O . LYS A 1 216 ? 9.451 10.695 2.321 1.00 66.31 216 LYS A O 1
ATOM 1808 N N . THR A 1 217 ? 9.541 12.517 3.621 1.00 61.62 217 THR A N 1
ATOM 1809 C CA . THR A 1 217 ? 10.371 11.931 4.693 1.00 61.62 217 THR A CA 1
ATOM 1810 C C . THR A 1 217 ? 9.884 10.558 5.17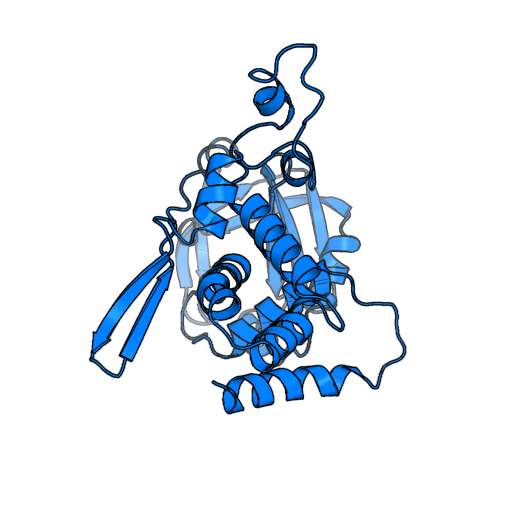6 1.00 61.62 217 THR A C 1
ATOM 1812 O O . THR A 1 217 ? 10.713 9.717 5.513 1.00 61.62 217 THR A O 1
ATOM 1815 N N . PHE A 1 218 ? 8.569 10.315 5.179 1.00 66.56 218 PHE A N 1
ATOM 1816 C CA . PHE A 1 218 ? 7.950 9.073 5.666 1.00 66.56 218 PHE A CA 1
ATOM 1817 C C . PHE A 1 218 ? 6.990 8.434 4.653 1.00 66.56 218 PHE A C 1
ATOM 1819 O O . PHE A 1 218 ? 6.165 7.605 5.020 1.00 66.56 218 PHE A O 1
ATOM 1826 N N . THR A 1 219 ? 7.069 8.828 3.379 1.00 72.69 219 THR A N 1
ATOM 1827 C CA . THR A 1 219 ? 6.184 8.307 2.332 1.00 72.69 219 THR A CA 1
ATOM 1828 C C . THR A 1 219 ? 6.984 8.011 1.080 1.00 72.69 219 THR A C 1
ATOM 1830 O O . THR A 1 219 ? 7.661 8.893 0.542 1.00 72.69 219 THR A O 1
ATOM 1833 N N . SER A 1 220 ? 6.834 6.790 0.583 1.00 81.12 220 SER A N 1
ATOM 1834 C CA . SER A 1 220 ? 7.474 6.324 -0.637 1.00 81.12 220 SER A CA 1
ATOM 1835 C C . SER A 1 220 ? 6.447 5.690 -1.568 1.00 81.12 220 SER A C 1
ATOM 1837 O O . SER A 1 220 ? 5.532 5.000 -1.123 1.00 81.12 220 SER A O 1
ATOM 1839 N N . LEU A 1 221 ? 6.626 5.908 -2.868 1.00 85.12 221 LEU A N 1
ATOM 1840 C CA . LEU A 1 221 ? 5.941 5.172 -3.919 1.00 85.12 221 LEU A CA 1
ATOM 1841 C C . LEU A 1 221 ? 6.771 3.941 -4.270 1.00 85.12 221 LEU A C 1
ATOM 1843 O O . LEU A 1 221 ? 7.916 4.065 -4.703 1.00 85.12 221 LEU A O 1
ATOM 1847 N N . TYR A 1 222 ? 6.177 2.764 -4.112 1.00 91.00 222 TYR A N 1
ATOM 1848 C CA . TYR A 1 222 ? 6.763 1.507 -4.562 1.00 91.00 222 TYR A CA 1
ATOM 1849 C C . TYR A 1 222 ? 6.148 1.124 -5.902 1.00 91.00 222 TYR A C 1
ATOM 1851 O O . TYR A 1 222 ? 4.937 0.940 -6.009 1.00 91.00 222 TYR A O 1
ATOM 1859 N N . VAL A 1 223 ? 6.984 1.003 -6.930 1.00 92.88 223 VAL A N 1
ATOM 1860 C CA . VAL A 1 223 ? 6.551 0.611 -8.273 1.00 92.88 223 VAL A CA 1
ATOM 1861 C C . VAL A 1 223 ? 7.034 -0.802 -8.542 1.00 92.88 223 VAL A C 1
ATOM 1863 O O . VAL A 1 223 ? 8.237 -1.031 -8.652 1.00 92.88 223 VAL A O 1
ATOM 1866 N N . PHE A 1 224 ? 6.092 -1.734 -8.665 1.00 94.62 224 PHE A N 1
ATOM 1867 C CA . PHE A 1 224 ? 6.346 -3.127 -9.022 1.00 94.62 224 PHE A CA 1
ATOM 1868 C C . PHE A 1 224 ? 6.021 -3.330 -10.500 1.00 94.62 224 PHE A C 1
ATOM 1870 O O . PHE A 1 224 ? 4.862 -3.283 -10.907 1.00 94.62 224 PHE A O 1
ATOM 1877 N N . LEU A 1 225 ? 7.051 -3.549 -11.311 1.00 94.81 225 LEU A N 1
ATOM 1878 C CA . LEU A 1 225 ? 6.924 -3.743 -12.749 1.00 94.81 225 LEU A CA 1
ATOM 1879 C C . LEU A 1 225 ? 7.218 -5.208 -13.099 1.00 94.81 225 LEU A C 1
ATOM 1881 O O . LEU A 1 225 ? 8.354 -5.647 -12.888 1.00 94.81 225 LEU A O 1
ATOM 1885 N N . PRO A 1 226 ? 6.248 -5.970 -13.640 1.00 95.75 226 PRO A N 1
ATOM 1886 C CA . PRO A 1 226 ? 6.519 -7.308 -14.151 1.00 95.75 226 PRO A CA 1
ATOM 1887 C C . PRO A 1 226 ? 7.623 -7.291 -15.211 1.00 95.75 226 PRO A C 1
ATOM 1889 O O . PRO A 1 226 ? 7.657 -6.412 -16.074 1.00 95.75 226 PRO A O 1
ATOM 1892 N N . LYS A 1 227 ? 8.525 -8.273 -15.155 1.00 95.94 227 LYS A N 1
ATOM 1893 C CA . LYS A 1 227 ? 9.564 -8.472 -16.175 1.00 95.94 227 LYS A CA 1
ATOM 1894 C C . LYS A 1 227 ? 8.956 -8.939 -17.500 1.00 95.94 227 LYS A C 1
ATOM 1896 O O . LYS A 1 227 ? 9.418 -8.519 -18.559 1.00 95.94 227 LYS A O 1
ATOM 1901 N N . GLU A 1 228 ? 7.913 -9.765 -17.436 1.00 95.19 228 GLU A N 1
ATOM 1902 C CA . GLU A 1 228 ? 7.136 -10.178 -18.603 1.00 95.19 228 GLU A CA 1
ATOM 1903 C C . GLU A 1 228 ? 6.039 -9.148 -18.911 1.00 95.19 228 GLU A C 1
ATOM 1905 O O . GLU A 1 228 ? 5.249 -8.764 -18.042 1.00 95.19 228 GLU A O 1
ATOM 1910 N N . GLN A 1 229 ? 5.997 -8.675 -20.156 1.00 92.50 229 GLN A N 1
ATOM 1911 C CA . GLN A 1 229 ? 5.046 -7.648 -20.578 1.00 92.50 229 GLN A CA 1
ATOM 1912 C C . GLN A 1 229 ? 3.604 -8.172 -20.511 1.00 92.50 229 GLN A C 1
ATOM 1914 O O . GLN A 1 229 ? 3.337 -9.336 -20.787 1.00 92.50 229 GLN A O 1
ATOM 1919 N N . PHE A 1 230 ? 2.664 -7.299 -20.139 1.00 91.06 230 PHE A N 1
ATOM 1920 C CA . PHE A 1 230 ? 1.217 -7.579 -20.088 1.00 91.06 230 PHE A CA 1
ATOM 1921 C C . PHE A 1 230 ? 0.764 -8.680 -19.105 1.00 91.06 230 PHE A C 1
ATOM 1923 O O . PHE A 1 230 ? -0.424 -8.988 -19.037 1.00 91.06 230 PHE A O 1
ATOM 1930 N N . LYS A 1 231 ? 1.662 -9.214 -18.263 1.00 91.50 231 LYS A N 1
ATOM 1931 C CA . LYS A 1 231 ? 1.344 -10.270 -17.284 1.00 91.50 231 LYS A CA 1
ATOM 1932 C C . LYS A 1 231 ? 0.810 -9.796 -15.936 1.00 91.50 231 LYS A C 1
ATOM 1934 O O . LYS A 1 231 ? 0.361 -10.627 -15.150 1.00 91.50 231 LYS A O 1
ATOM 1939 N N . LEU A 1 232 ? 0.805 -8.489 -15.651 1.00 89.31 232 LEU A N 1
ATOM 1940 C CA . LEU A 1 232 ? 0.422 -7.967 -14.327 1.00 89.31 232 LEU A CA 1
ATOM 1941 C C . LEU A 1 232 ? -0.944 -8.492 -13.860 1.00 89.31 232 LEU A C 1
ATOM 1943 O O . LEU A 1 232 ? -1.079 -8.932 -12.725 1.00 89.31 232 LEU A O 1
ATOM 1947 N N . LYS A 1 233 ? -1.944 -8.477 -14.747 1.00 86.50 233 LYS A N 1
ATOM 1948 C CA . LYS A 1 233 ? -3.315 -8.909 -14.442 1.00 86.50 233 LYS A CA 1
ATOM 1949 C C . LYS A 1 233 ? -3.395 -10.389 -14.073 1.00 86.50 233 LYS A C 1
ATOM 1951 O O . LYS A 1 233 ? -4.080 -10.746 -13.122 1.00 86.50 233 LYS A O 1
ATOM 1956 N N . GLU A 1 234 ? -2.714 -11.237 -14.835 1.00 88.44 234 GLU A N 1
ATOM 1957 C CA . GLU A 1 234 ? -2.654 -12.678 -14.583 1.00 88.44 234 GLU A CA 1
ATOM 1958 C C . GLU A 1 234 ? -1.955 -12.963 -13.252 1.00 88.44 234 GLU A C 1
ATOM 1960 O O . GLU A 1 234 ? -2.486 -13.706 -12.429 1.00 88.44 234 GLU A O 1
ATOM 1965 N N . ILE A 1 235 ? -0.823 -12.295 -13.002 1.00 90.56 235 ILE A N 1
ATOM 1966 C CA . ILE A 1 235 ? -0.078 -12.432 -11.749 1.00 90.56 235 ILE A CA 1
ATOM 1967 C C . ILE A 1 235 ? -0.946 -12.004 -10.559 1.00 90.56 235 ILE A C 1
ATOM 1969 O O . ILE A 1 235 ? -1.067 -12.762 -9.605 1.00 90.56 235 ILE A O 1
ATOM 1973 N N . MET A 1 236 ? -1.591 -10.834 -10.621 1.00 86.94 236 MET A N 1
ATOM 1974 C CA . MET A 1 236 ? -2.433 -10.318 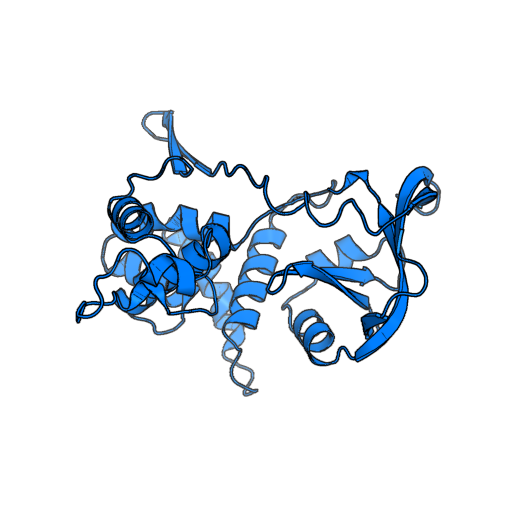-9.532 1.00 86.94 236 MET A CA 1
ATOM 1975 C C . MET A 1 236 ? -3.630 -11.226 -9.223 1.00 86.94 236 MET A C 1
ATOM 1977 O O . MET A 1 236 ? -3.953 -11.422 -8.055 1.00 86.94 236 MET A O 1
ATOM 1981 N N . LYS A 1 237 ? -4.274 -11.809 -10.246 1.00 84.50 237 LYS A N 1
ATOM 1982 C CA . LYS A 1 237 ? -5.408 -12.731 -10.055 1.00 84.50 237 LYS A CA 1
ATOM 1983 C C . LYS A 1 237 ? -5.009 -14.045 -9.386 1.00 84.50 237 LYS A C 1
ATOM 1985 O O . LYS A 1 237 ? -5.783 -14.572 -8.595 1.00 84.50 237 LYS A O 1
ATOM 1990 N N . ASN A 1 238 ? -3.822 -14.555 -9.707 1.00 87.69 238 ASN A N 1
ATOM 1991 C CA . ASN A 1 238 ? -3.336 -15.848 -9.222 1.00 87.69 238 ASN A CA 1
ATOM 1992 C C . ASN A 1 238 ? -2.487 -15.731 -7.946 1.00 87.69 238 ASN A C 1
ATOM 1994 O O . ASN A 1 238 ? -1.984 -16.733 -7.448 1.00 87.69 238 ASN A O 1
ATOM 1998 N N . MET A 1 239 ? -2.288 -14.517 -7.429 1.00 88.31 239 MET A N 1
ATOM 1999 C CA . MET A 1 239 ? -1.458 -14.282 -6.256 1.00 88.31 239 MET A CA 1
ATOM 2000 C C . MET A 1 239 ? -2.184 -14.709 -4.974 1.00 88.31 239 MET A C 1
ATOM 2002 O O . MET A 1 239 ? -3.251 -14.186 -4.640 1.00 88.31 239 MET A O 1
ATOM 2006 N N . GLU A 1 240 ? -1.595 -15.646 -4.234 1.00 87.38 240 GLU A N 1
ATOM 2007 C CA . GLU A 1 240 ? -2.132 -16.110 -2.950 1.00 87.38 240 GLU A CA 1
ATOM 2008 C C . GLU A 1 240 ? -1.822 -15.114 -1.826 1.00 87.38 240 GLU A C 1
ATOM 2010 O O . GLU A 1 240 ? -2.739 -14.686 -1.125 1.00 87.38 240 GLU A O 1
ATOM 2015 N N . ASP A 1 241 ? -0.563 -14.669 -1.737 1.00 88.12 241 ASP A N 1
ATOM 2016 C CA . ASP A 1 241 ? -0.053 -13.746 -0.722 1.00 88.12 241 ASP A CA 1
ATOM 2017 C C . ASP A 1 241 ? 0.857 -12.646 -1.309 1.00 88.12 241 ASP A C 1
ATOM 2019 O O . ASP A 1 241 ? 1.244 -12.658 -2.476 1.00 88.12 241 ASP A O 1
ATOM 2023 N N . THR A 1 242 ? 1.249 -11.683 -0.474 1.00 89.75 242 THR A N 1
ATOM 2024 C CA . THR A 1 242 ? 2.141 -10.572 -0.848 1.00 89.75 242 THR A CA 1
ATOM 2025 C C . THR A 1 242 ? 3.604 -10.769 -0.438 1.00 89.75 242 THR A C 1
ATOM 2027 O O . THR A 1 242 ? 4.395 -9.817 -0.445 1.00 89.75 242 THR A O 1
ATOM 2030 N N . LYS A 1 243 ? 4.019 -11.998 -0.105 1.00 90.38 243 LYS A N 1
ATOM 2031 C CA . LYS A 1 243 ? 5.359 -12.302 0.422 1.00 90.38 243 LYS A CA 1
ATOM 2032 C C . LYS A 1 243 ? 6.462 -11.839 -0.519 1.00 90.38 243 LYS A C 1
ATOM 2034 O O . LYS A 1 243 ? 7.449 -11.263 -0.062 1.00 90.38 243 LYS A O 1
ATOM 2039 N N . GLN A 1 244 ? 6.279 -12.026 -1.825 1.00 90.88 244 GLN A N 1
ATOM 2040 C CA . GLN A 1 244 ? 7.252 -11.581 -2.821 1.00 90.88 244 GLN A CA 1
ATOM 2041 C C . GLN A 1 244 ? 7.432 -10.057 -2.845 1.00 90.88 244 GLN A C 1
ATOM 2043 O O . GLN A 1 244 ? 8.559 -9.576 -2.950 1.00 90.88 244 GLN A O 1
ATOM 2048 N N . PHE A 1 245 ? 6.353 -9.283 -2.686 1.00 92.75 245 PHE A N 1
ATOM 2049 C CA . PHE A 1 245 ? 6.429 -7.822 -2.644 1.00 92.75 245 PHE A CA 1
ATOM 2050 C C . PHE A 1 245 ? 7.137 -7.358 -1.377 1.00 92.75 245 PHE A C 1
ATOM 2052 O O . PHE A 1 245 ? 8.043 -6.528 -1.444 1.00 92.75 245 PHE A O 1
ATOM 2059 N N . TYR A 1 246 ? 6.806 -7.967 -0.239 1.00 91.56 246 TYR A N 1
ATOM 2060 C CA . TYR A 1 246 ? 7.488 -7.699 1.021 1.00 91.56 246 TYR A CA 1
ATOM 2061 C C . TYR A 1 246 ? 8.987 -8.041 0.959 1.00 91.56 246 TYR A C 1
ATOM 2063 O O . TYR A 1 246 ? 9.826 -7.286 1.450 1.00 91.56 246 TYR A O 1
ATOM 2071 N N . GLN A 1 247 ? 9.362 -9.157 0.328 1.00 92.12 247 GLN A N 1
ATOM 2072 C CA . GLN A 1 247 ? 10.766 -9.532 0.136 1.00 92.12 247 GLN A CA 1
ATOM 2073 C C . GLN A 1 247 ? 11.512 -8.540 -0.761 1.00 92.12 247 GLN A C 1
ATOM 2075 O O . GLN A 1 247 ? 12.631 -8.150 -0.428 1.00 92.12 247 GLN A O 1
ATOM 2080 N N . LEU A 1 248 ? 10.902 -8.088 -1.860 1.00 95.31 248 LEU A N 1
ATOM 2081 C CA . LEU A 1 248 ? 11.472 -7.044 -2.719 1.00 95.31 248 LEU A CA 1
ATOM 2082 C C . LEU A 1 248 ? 11.711 -5.751 -1.922 1.00 95.31 248 LEU A C 1
ATOM 2084 O O . LEU A 1 248 ? 12.808 -5.198 -1.951 1.00 95.31 248 LEU A O 1
ATOM 2088 N N . MET A 1 249 ? 10.731 -5.310 -1.127 1.00 93.19 249 MET A N 1
ATOM 2089 C CA . MET A 1 249 ? 10.868 -4.126 -0.266 1.00 93.19 249 MET A CA 1
ATOM 2090 C C . MET A 1 249 ? 12.064 -4.235 0.685 1.00 93.19 249 MET A C 1
ATOM 2092 O O . MET A 1 249 ? 12.904 -3.335 0.720 1.00 93.19 249 MET A O 1
ATOM 2096 N N . ASN A 1 250 ? 12.199 -5.361 1.388 1.00 91.06 250 ASN A N 1
ATOM 2097 C CA . ASN A 1 250 ? 13.250 -5.547 2.393 1.00 91.06 250 ASN A CA 1
ATOM 2098 C C . ASN A 1 250 ? 14.633 -5.892 1.822 1.00 91.06 250 ASN A C 1
ATOM 2100 O O . ASN A 1 250 ? 15.638 -5.709 2.503 1.00 91.06 250 ASN A O 1
ATOM 2104 N N . SER A 1 251 ? 14.705 -6.402 0.591 1.00 93.38 251 SER A N 1
ATOM 2105 C CA . SER A 1 251 ? 15.974 -6.740 -0.073 1.00 93.38 251 SER A CA 1
ATOM 2106 C C . SER A 1 251 ? 16.535 -5.603 -0.931 1.00 93.38 251 SER A C 1
ATOM 2108 O O . SER A 1 251 ? 17.627 -5.734 -1.493 1.00 93.38 251 SER A O 1
ATOM 2110 N N . SER A 1 252 ? 15.801 -4.491 -1.031 1.00 94.38 252 SER A N 1
ATOM 2111 C CA . SER A 1 252 ? 16.173 -3.351 -1.857 1.00 94.38 252 SER A CA 1
ATOM 2112 C C . SER A 1 252 ? 17.475 -2.685 -1.415 1.00 94.38 252 SER A C 1
ATOM 2114 O O . SER A 1 252 ? 17.798 -2.575 -0.232 1.00 94.38 252 SER A O 1
ATOM 2116 N N . LYS A 1 253 ? 18.258 -2.250 -2.405 1.00 95.75 253 LYS A N 1
ATOM 2117 C CA . LYS A 1 253 ? 19.544 -1.576 -2.208 1.00 95.75 253 LYS A CA 1
ATOM 2118 C C . LYS A 1 253 ? 19.600 -0.297 -3.017 1.00 95.75 253 LYS A C 1
ATOM 2120 O O . LYS A 1 253 ? 19.055 -0.210 -4.119 1.00 95.75 253 LYS A O 1
ATOM 2125 N N . GLN A 1 254 ? 20.312 0.686 -2.483 1.00 95.44 254 GLN A N 1
ATOM 2126 C CA . GLN A 1 254 ? 20.477 1.971 -3.138 1.00 95.44 254 GLN A CA 1
ATOM 2127 C C . GLN A 1 254 ? 21.306 1.819 -4.423 1.00 95.44 254 GLN A C 1
ATOM 2129 O O . GLN A 1 254 ? 22.494 1.503 -4.375 1.00 95.44 254 GLN A O 1
ATOM 2134 N N . THR A 1 255 ? 20.674 2.069 -5.567 1.00 93.56 255 THR A N 1
ATOM 2135 C CA . THR A 1 255 ? 21.238 1.846 -6.903 1.00 93.56 255 THR A CA 1
ATOM 2136 C C . THR A 1 255 ? 20.931 3.042 -7.802 1.00 93.56 255 THR A C 1
ATOM 2138 O O . THR A 1 255 ? 19.861 3.644 -7.700 1.00 93.56 255 THR A O 1
ATOM 2141 N N . TYR A 1 256 ? 21.865 3.403 -8.683 1.00 92.06 256 TYR A N 1
ATOM 2142 C CA . TYR A 1 256 ? 21.605 4.385 -9.736 1.00 92.06 256 TYR A CA 1
ATOM 2143 C C . TYR A 1 256 ? 20.766 3.743 -10.834 1.00 92.06 256 TYR A C 1
ATOM 2145 O O . TYR A 1 256 ? 21.255 2.885 -11.567 1.00 92.06 256 TYR A O 1
ATOM 2153 N N . ILE A 1 257 ? 19.512 4.166 -10.947 1.00 91.00 257 ILE A N 1
ATOM 2154 C CA . ILE A 1 257 ? 18.592 3.688 -11.977 1.00 91.00 257 ILE A CA 1
ATOM 2155 C C . ILE A 1 257 ? 17.855 4.869 -12.595 1.00 91.00 257 ILE A C 1
ATOM 2157 O O . ILE A 1 257 ? 17.632 5.889 -11.947 1.00 91.00 257 ILE A O 1
ATOM 2161 N N . SER A 1 258 ? 17.503 4.733 -13.870 1.00 91.06 258 SER A N 1
ATOM 2162 C CA . SER A 1 258 ? 16.646 5.707 -14.541 1.00 91.06 258 SER A CA 1
ATOM 2163 C C . SER A 1 258 ? 15.217 5.195 -14.526 1.00 91.06 258 SER A C 1
ATOM 2165 O O . SER A 1 258 ? 14.955 4.079 -14.975 1.00 91.06 258 SER A O 1
ATOM 2167 N N . VAL A 1 259 ? 14.301 6.004 -14.007 1.00 90.81 259 VAL A N 1
ATOM 2168 C CA . VAL A 1 259 ? 12.887 5.654 -13.873 1.00 90.81 259 VAL A CA 1
ATOM 2169 C C . VAL A 1 259 ? 12.067 6.510 -14.827 1.00 90.81 259 VAL A C 1
ATOM 2171 O O . VAL A 1 259 ? 12.338 7.695 -15.025 1.00 90.81 259 VAL A O 1
ATOM 2174 N N . SER A 1 260 ? 11.061 5.906 -15.453 1.00 91.00 260 SER A N 1
ATOM 2175 C CA . SER A 1 260 ? 10.083 6.623 -16.266 1.00 91.00 260 SER A CA 1
ATOM 2176 C C . SER A 1 260 ? 8.681 6.190 -15.880 1.00 91.00 260 SER A C 1
ATOM 2178 O O . SER A 1 260 ? 8.352 5.013 -16.007 1.00 91.00 260 SER A O 1
ATOM 2180 N N . LEU A 1 261 ? 7.877 7.138 -15.408 1.00 88.00 261 LEU A N 1
ATOM 2181 C CA . LEU A 1 261 ? 6.500 6.919 -14.974 1.00 88.00 261 LEU A CA 1
ATOM 2182 C C . LEU A 1 261 ? 5.548 7.692 -15.872 1.00 88.00 261 LEU A C 1
ATOM 2184 O O . LEU A 1 261 ? 5.829 8.825 -16.250 1.00 88.00 261 LEU A O 1
ATOM 2188 N N . LEU A 1 262 ? 4.421 7.082 -16.216 1.00 83.81 262 LEU A N 1
ATOM 2189 C CA . LEU A 1 262 ? 3.409 7.743 -17.022 1.00 83.81 262 LEU A CA 1
ATOM 2190 C C . LEU A 1 262 ? 2.670 8.798 -16.179 1.00 83.81 262 LEU A C 1
ATOM 2192 O O . LEU A 1 262 ? 2.148 8.464 -15.119 1.00 83.81 262 LEU A O 1
ATOM 2196 N N . LEU A 1 263 ? 2.581 10.043 -16.665 1.00 70.62 263 LEU A N 1
ATOM 2197 C CA . LEU A 1 263 ? 1.967 11.166 -15.928 1.00 70.62 263 LEU A CA 1
ATOM 2198 C C . LEU A 1 263 ? 0.461 11.013 -15.688 1.00 70.62 263 LEU A C 1
ATOM 2200 O O . LEU A 1 263 ? -0.070 11.594 -14.756 1.00 70.62 263 LEU A O 1
ATOM 2204 N N . ARG A 1 264 ? -0.224 10.203 -16.498 1.00 62.62 264 ARG A N 1
ATOM 2205 C CA . ARG A 1 264 ? -1.685 10.034 -16.457 1.00 62.62 264 ARG A CA 1
ATOM 2206 C C . ARG A 1 264 ? -2.203 9.143 -15.312 1.00 62.62 264 ARG A C 1
ATOM 2208 O O . ARG A 1 264 ? -3.398 8.878 -15.269 1.00 62.62 264 ARG A O 1
ATOM 2215 N N . PHE A 1 265 ? -1.308 8.626 -14.467 1.00 47.91 265 PHE A N 1
ATOM 2216 C CA . PHE A 1 265 ? -1.611 7.775 -13.303 1.00 47.91 265 PHE A CA 1
ATOM 2217 C C . PHE A 1 265 ? -1.433 8.501 -11.956 1.00 47.91 265 PHE A C 1
ATOM 2219 O O . PHE A 1 265 ? -1.531 7.862 -10.907 1.00 47.91 265 PHE A O 1
ATOM 2226 N N . LEU A 1 266 ? -1.136 9.801 -11.993 1.00 43.88 266 LEU A N 1
ATOM 2227 C CA . LEU A 1 266 ? -1.115 10.708 -10.846 1.00 43.88 266 LEU A CA 1
ATOM 2228 C C . LEU A 1 266 ? -2.308 11.658 -10.976 1.00 43.88 266 LEU A C 1
ATOM 2230 O O . LEU A 1 266 ? -2.860 12.012 -9.918 1.00 43.88 266 LEU A O 1
#

Solvent-accessible surface area (backbone atoms only — not comparable to full-atom values): 16353 Å² total; per-residue (Å²): 108,69,69,62,51,48,55,58,50,54,63,60,61,72,62,78,79,68,97,64,79,86,79,48,72,67,57,51,54,46,34,51,37,52,60,63,50,65,79,51,76,78,89,58,92,83,85,84,54,55,64,60,57,54,58,66,44,46,67,57,50,73,72,41,55,71,73,58,31,50,55,52,24,38,70,78,62,55,88,50,47,73,66,55,44,53,52,49,51,52,54,53,47,37,79,76,57,42,80,42,47,34,75,63,70,47,68,81,49,57,102,79,61,84,79,72,63,76,75,37,59,77,65,71,67,34,19,47,56,68,68,60,53,50,28,52,76,70,68,65,46,96,44,62,44,78,43,73,80,47,101,90,38,76,47,77,46,76,58,75,90,80,69,85,71,54,81,73,55,68,81,76,52,50,75,44,78,42,80,47,70,85,48,99,90,42,70,45,80,40,56,21,40,36,42,72,76,40,78,28,39,35,30,68,63,97,57,34,40,38,39,43,44,77,61,50,102,91,41,64,49,74,48,78,43,56,70,56,81,89,41,58,65,62,51,60,69,71,52,88,66,46,64,68,58,54,49,40,66,73,65,37,40,83,37,76,46,69,47,74,46,63,56,92,80,114

Radius of gyration: 21.18 Å; Cα contacts (8 Å, |Δi|>4): 274; chains: 1; bounding box: 57×50×64 Å

Secondary structure (DSSP, 8-state):
-HHHHHHHHHHHHGGGG---SPPPHHHHHHHHHHHHHTTS-TTS-----HHHHHHHHHHHHHHS-HHHHHHHHHHHHSS--HHHHHHHHHHHHHHHH--EEHHHHTTTS-TT-----GGGGSSTTEE--HHHHHHHHHT--TTEEEEEEETTEEEEEE-----TTSTTGGGS-EEEEEEEESSSS-EEEEEEEEEEEEEEEEEE-SSEEEEEEEEETTEEEEEEEESSTT-HHHHHHH---SHHHHHHHHH-EEEEEEEEEEGGG-

Sequence (266 aa):
MESKLDDLSSYLKQEEIEKTTPITRLQREMNLALNLSKNLDFTGSFVYSPVTIILGIYPFFKLANPRIQQKMVDFFIKNGTDENAKEYFIDLLSVFKATRPAIEMLKPYAPNATEIDEYCHRYGRHGLELSVIEDFLKMDISFLELQTESEDSHSLINSFDYDPFYGWFINWFHTKEKKFYTSPEESRDLEFMCLNGYKHNYSENEQFRMVEIKIKTFTSLYVFLPKEQFKLKEIMKNMEDTKQFYQLMNSSKQTYISVSLLLRFL

Foldseek 3Di:
DVVVLVVLVVLVVVPPPDPDDDQDLVQLLQQQVLVVCLPDPPPDDDDDDSLLVLLLCVVVLVVDDPVVVVSNCCSNPNPDDNVVVLLVSLVSVCVPAQPDFLVVVCVVQPPPRPDPDPQQPPDPGTGHDVVVSVCSVVVVDPQWDWDDPDPPDIDTHRDDDPPPQCPQVVPQWDKDWDWDAPDPPDIDTAIKTKDAFAWWFWDDDPFWTWTWADRDPPDTDIDTDTPDPPCPVVCSNPDSGCVVVVCRVVVTDTDGDMDIGGPVSD

InterPro domains:
  IPR023796 Serpin domain [PF00079] (174-260)
  IPR036186 Serpin superfamily [SSF56574] (19-261)
  IPR042185 Serpin superfamily, domain 2 [G3DSA:2.30.39.10] (171-263)